Protein AF-K8EUL2-F1 (afdb_monomer_lite)

Radius of gyration: 63.53 Å; chains: 1; bounding box: 135×44×195 Å

InterPro domains:
  IPR019133 MICOS complex subunit MIC60 [PF09731] (12-286)
  IPR019133 MICOS complex subunit MIC60 [PTHR15415] (11-286)

pLDDT: mean 83.13, std 14.64, range [34.12, 96.62]

Organism: NCBI:txid41875

Sequence (292 aa):
MDPADASSSSQKQEQLENNVEASKLDRALDELALKQANVQALETKMREMEKQHVEDLEKNEREHALKAEETVLAERAKRVKQLDEERVRFGALKTVLSSRRKALEEAKIAHEIVAGVSKLSEKIEKGESFAREMRVLKKVAENDDVLRALLSVTEKTLDRLASKDVPTVAQLRDALEKQVKRDARRVYLIPKEGGGMLAHAVASLASLIKVEEVVGKDNNTSLEAAISKVEMLLRDDRDSVGDAARILLKASEYSKAKDVVQSWATSAMEREEIDFILRSLIAHANAKSSGV

Secondary structure (DSSP, 8-state):
---STHHHHHHHHHHHHHHHHHHHHHHHHHHHHHHHHHHHHHHHHHHHHHHHHHHHHHHHHHHHHHHHHHHHHHHHHHHHHHHHHHHHHHHHHHHHHHHHHHHHHHHHHHHHHHHHHHHHHHHHHHT---HHHHHHHHHHGGG-HHHHHHHHHHHHHHHHHHTSPPPPHHHHHHHIIIIIHHHHHHHTTSBTT---HHHHHHHHHHHHS-----S-SS-TT-HHHHHHHHHHHHHTTSS-HHHHHHHHHHHHTTBTHHHHHHHHHHHHHHHHHHHHHHHHHHHHHHHHHHT-

Foldseek 3Di:
DDDDPPPVVVVVVVVVVVVVVVVVVVVVVVVVVVVVVVVVVVVVVVVVVVVVVVVVVVVVVVVVVVVVVVVVVVVVVVVVVVVVVVVVVVVVVVVVVVVVVVVVVLLVLLVQLLVLLVVQVVCLQVLHQQLVSLVSQCVSCVVPVVSVVLCVVCVVLCVVPNRDRQDHLVRLLVCLVPPLVLPLQQWQQAFPVGDPPVSSVVSNVVSVPPPPPPPDDDCLQALVNLSVVLNVVSVVVDLCLLVNLVSNCRSRVGIPSNVSSVVSNVSSVSSSSVVVSSVVSNVVSVVSNVVD

Structure (mmCIF, N/CA/C/O backbone):
data_AF-K8EUL2-F1
#
_entry.id   AF-K8EUL2-F1
#
loop_
_atom_site.group_PDB
_atom_site.id
_atom_site.type_symbol
_atom_site.label_atom_id
_atom_site.label_alt_id
_atom_site.label_comp_id
_atom_site.label_asym_id
_atom_site.label_entity_id
_atom_site.label_seq_id
_atom_site.pdbx_PDB_ins_code
_atom_site.Cartn_x
_atom_site.Cartn_y
_atom_site.Cartn_z
_atom_site.occupancy
_atom_site.B_iso_or_equiv
_atom_site.auth_seq_id
_atom_site.auth_comp_id
_atom_site.auth_asym_id
_atom_site.auth_atom_id
_atom_site.pdbx_PDB_model_num
ATOM 1 N N . MET A 1 1 ? -95.492 -20.750 144.103 1.00 38.28 1 MET A N 1
ATOM 2 C CA . MET A 1 1 ? -95.300 -21.997 143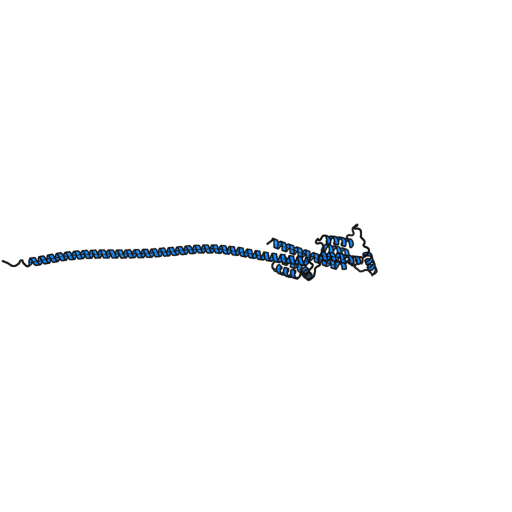.337 1.00 38.28 1 MET A CA 1
ATOM 3 C C . MET A 1 1 ? -95.814 -21.710 141.930 1.00 38.28 1 MET A C 1
ATOM 5 O O . MET A 1 1 ? -96.958 -21.288 141.848 1.00 38.28 1 MET A O 1
ATOM 9 N N . ASP A 1 2 ? -94.899 -21.787 140.950 1.00 44.91 2 ASP A N 1
ATOM 10 C CA . ASP A 1 2 ? -94.925 -21.714 139.457 1.00 44.91 2 ASP A CA 1
ATOM 11 C C . ASP A 1 2 ? -96.258 -21.774 138.669 1.00 44.91 2 ASP A C 1
ATOM 13 O O . ASP A 1 2 ? -97.229 -22.255 139.250 1.00 44.91 2 ASP A O 1
ATOM 17 N N . PRO A 1 3 ? -96.344 -21.410 137.347 1.00 45.94 3 PRO A N 1
ATOM 18 C CA . PRO A 1 3 ? -95.283 -21.357 136.300 1.00 45.94 3 PRO A CA 1
ATOM 19 C C . PRO A 1 3 ? -95.404 -20.215 135.235 1.00 45.94 3 PRO A C 1
ATOM 21 O O . PRO A 1 3 ? -96.422 -20.102 134.556 1.00 45.94 3 PRO A O 1
ATOM 24 N N . ALA A 1 4 ? -94.360 -19.413 134.975 1.00 41.44 4 ALA A N 1
ATOM 25 C CA . ALA A 1 4 ? -94.351 -18.502 133.801 1.00 41.44 4 ALA A CA 1
ATOM 26 C C . ALA A 1 4 ? -92.963 -18.168 133.205 1.00 41.44 4 ALA A C 1
ATOM 28 O O . ALA A 1 4 ? -92.890 -17.682 132.078 1.00 41.44 4 ALA A O 1
ATOM 29 N N . ASP A 1 5 ? -91.856 -18.468 133.893 1.00 44.28 5 ASP A N 1
ATOM 30 C CA . ASP A 1 5 ? -90.524 -17.957 133.511 1.00 44.28 5 ASP A CA 1
ATOM 31 C C . ASP A 1 5 ? -89.672 -18.883 132.617 1.00 44.28 5 ASP A C 1
ATOM 33 O O . ASP A 1 5 ? -88.592 -18.498 132.171 1.00 44.28 5 ASP A O 1
ATOM 37 N N . ALA A 1 6 ? -90.148 -20.083 132.266 1.00 44.84 6 ALA A N 1
ATOM 38 C CA . ALA A 1 6 ? -89.387 -21.022 131.427 1.00 44.84 6 ALA A CA 1
ATOM 39 C C . ALA A 1 6 ? -89.424 -20.705 129.913 1.00 44.84 6 ALA A C 1
ATOM 41 O O . ALA A 1 6 ? -88.629 -21.256 129.156 1.00 44.84 6 ALA A O 1
ATOM 42 N N . SER A 1 7 ? -90.307 -19.806 129.455 1.00 44.72 7 SER A N 1
ATOM 43 C CA . SER A 1 7 ? -90.479 -19.502 128.020 1.00 44.72 7 SER A CA 1
ATOM 44 C C . SER A 1 7 ? -89.644 -18.307 127.523 1.00 44.72 7 SER A C 1
ATOM 46 O O . SER A 1 7 ? -89.478 -18.138 126.318 1.00 44.72 7 SER A O 1
ATOM 48 N N . SER A 1 8 ? -89.087 -17.496 128.433 1.00 49.03 8 SER A N 1
ATOM 49 C CA . SER A 1 8 ? -88.329 -16.266 128.119 1.00 49.03 8 SER A CA 1
ATOM 50 C C . SER A 1 8 ? -86.830 -16.520 127.878 1.00 49.03 8 SER A C 1
ATOM 52 O O . SER A 1 8 ? -86.192 -15.844 127.069 1.00 49.03 8 SER A O 1
ATOM 54 N N . SER A 1 9 ? -86.261 -17.545 128.523 1.00 49.22 9 SER A N 1
ATOM 55 C CA . SER A 1 9 ? -84.835 -17.886 128.398 1.00 49.22 9 SER A CA 1
ATOM 56 C C . SER A 1 9 ? -84.501 -18.603 127.083 1.00 49.22 9 SER A C 1
ATOM 58 O O . SER A 1 9 ? -83.477 -18.294 126.479 1.00 49.22 9 SER A O 1
ATOM 60 N N . SER A 1 10 ? -85.387 -19.470 126.576 1.00 51.94 10 SER A N 1
ATOM 61 C CA . SER A 1 10 ? -85.191 -20.144 125.279 1.00 51.94 10 SER A CA 1
ATOM 62 C C . SER A 1 10 ? -85.301 -19.179 124.091 1.00 51.94 10 SER A C 1
ATOM 64 O O . SER A 1 10 ? -84.499 -19.263 123.167 1.00 51.94 10 SER A O 1
ATOM 66 N N . GLN A 1 11 ? -86.201 -18.186 124.148 1.00 54.91 11 GLN A N 1
ATOM 67 C CA . GLN A 1 11 ? -86.303 -17.154 123.102 1.00 54.91 11 GLN A CA 1
ATOM 68 C C . GLN A 1 11 ? -85.108 -16.186 123.093 1.00 54.91 11 GLN A C 1
ATOM 70 O O . GLN A 1 11 ? -84.706 -15.718 122.029 1.00 54.91 11 GLN A O 1
ATOM 75 N N . LYS A 1 12 ? -84.504 -15.891 124.253 1.00 55.78 12 LYS A N 1
ATOM 76 C CA . LYS A 1 12 ? -83.293 -15.052 124.327 1.00 55.78 12 LYS A CA 1
ATOM 77 C C . LYS A 1 12 ? -82.045 -15.758 123.802 1.00 55.78 12 LYS A C 1
ATOM 79 O O . LYS A 1 12 ? -81.189 -15.100 123.217 1.00 55.78 12 LYS A O 1
ATOM 84 N N . GLN A 1 13 ? -81.939 -17.069 124.000 1.00 55.47 13 GLN A N 1
ATOM 85 C CA . GLN A 1 13 ? -80.798 -17.855 123.533 1.00 55.47 13 GLN A CA 1
ATOM 86 C C . GLN A 1 13 ? -80.834 -18.041 122.007 1.00 55.47 13 GLN A C 1
ATOM 88 O O . GLN A 1 13 ? -79.830 -17.810 121.341 1.00 55.47 13 GLN A O 1
ATOM 93 N N . GLU A 1 14 ? -82.020 -18.273 121.441 1.00 59.00 14 GLU A N 1
ATOM 94 C CA . GLU A 1 14 ? -82.249 -18.349 119.992 1.00 59.00 14 GLU A CA 1
ATOM 95 C C . GLU A 1 14 ? -82.081 -16.980 119.290 1.00 59.00 14 GLU A C 1
ATOM 97 O O . GLU A 1 14 ? -81.593 -16.903 118.164 1.00 59.00 14 GLU A O 1
ATOM 102 N N . GLN A 1 15 ? -82.403 -15.862 119.957 1.00 60.53 15 GLN A N 1
ATOM 103 C CA . GLN A 1 15 ? -82.129 -14.509 119.438 1.00 60.53 15 GLN A CA 1
ATOM 104 C C . GLN A 1 15 ? -80.644 -14.118 119.480 1.00 60.53 15 GLN A C 1
ATOM 106 O O . GLN A 1 15 ? -80.193 -13.352 118.626 1.00 60.53 15 GLN A O 1
ATOM 111 N N . LEU A 1 16 ? -79.881 -14.610 120.460 1.00 60.97 16 LEU A N 1
ATOM 112 C CA . LEU A 1 16 ? -78.435 -14.386 120.553 1.00 60.97 16 LEU A CA 1
ATOM 113 C C . LEU A 1 16 ? -77.672 -15.228 119.527 1.00 60.97 16 LEU A C 1
ATOM 115 O O . LEU A 1 16 ? -76.758 -14.712 118.888 1.00 60.97 16 LEU A O 1
ATOM 119 N N . GLU A 1 17 ? -78.075 -16.480 119.313 1.00 62.44 17 GLU A N 1
ATOM 120 C CA . GLU A 1 17 ? -77.504 -17.346 118.276 1.00 62.44 17 GLU A CA 1
ATOM 121 C C . GLU A 1 17 ? -77.805 -16.811 116.871 1.00 62.44 17 GLU A C 1
ATOM 123 O O . GLU A 1 17 ? -76.873 -16.654 116.083 1.00 62.44 17 GLU A O 1
ATOM 128 N N . ASN A 1 18 ? -79.040 -16.369 116.603 1.00 64.75 18 ASN A N 1
ATOM 129 C CA . ASN A 1 18 ? -79.390 -15.714 115.337 1.00 64.75 18 ASN A CA 1
ATOM 130 C C . ASN A 1 18 ? -78.636 -14.390 115.111 1.00 64.75 18 ASN A C 1
ATOM 132 O O . ASN A 1 18 ? -78.256 -14.097 113.983 1.00 64.75 18 ASN A O 1
ATOM 136 N N . ASN A 1 19 ? -78.369 -13.588 116.151 1.00 67.50 19 ASN A N 1
ATOM 137 C CA . ASN A 1 19 ? -77.565 -12.361 116.010 1.00 67.50 19 ASN A CA 1
ATOM 138 C C . ASN A 1 19 ? -76.077 -12.651 115.767 1.00 67.50 19 ASN A C 1
ATOM 140 O O . ASN A 1 19 ? -75.409 -11.934 115.021 1.00 67.50 19 ASN A O 1
ATOM 144 N N . VAL A 1 20 ? -75.537 -13.698 116.396 1.00 71.44 20 VAL A N 1
ATOM 145 C CA . VAL A 1 20 ? -74.147 -14.126 116.193 1.00 71.44 20 VAL A CA 1
ATOM 146 C C . VAL A 1 20 ? -73.973 -14.756 114.811 1.00 71.44 20 VAL A C 1
ATOM 148 O O . VAL A 1 20 ? -72.967 -14.490 114.155 1.00 71.44 20 VAL A O 1
ATOM 151 N N . GLU A 1 21 ? -74.937 -15.546 114.338 1.00 70.62 21 GLU A N 1
ATOM 152 C CA . GLU A 1 21 ? -74.958 -16.059 112.966 1.00 70.62 21 GLU A CA 1
ATOM 153 C C . GLU A 1 21 ? -75.164 -14.944 111.944 1.00 70.62 21 GLU A C 1
ATOM 155 O O . GLU A 1 21 ? -74.415 -14.899 110.973 1.00 70.62 21 GLU A O 1
ATOM 160 N N . ALA A 1 22 ? -76.060 -13.985 112.194 1.00 71.50 22 ALA A N 1
ATOM 161 C CA . ALA A 1 22 ? -76.230 -12.812 111.340 1.00 71.50 22 ALA A CA 1
ATOM 162 C C . ALA A 1 22 ? -74.943 -11.979 111.256 1.00 71.50 22 ALA A C 1
ATOM 164 O O . ALA A 1 22 ? -74.527 -11.626 110.163 1.00 71.50 22 ALA A O 1
ATOM 165 N N . SER A 1 23 ? -74.239 -11.739 112.370 1.00 71.94 23 SER A N 1
ATOM 166 C CA . SER A 1 23 ? -72.956 -11.014 112.370 1.00 71.94 23 SER A CA 1
ATOM 167 C C . SER A 1 23 ? -71.819 -11.784 111.682 1.00 71.94 23 SER A C 1
ATOM 169 O O . SER A 1 23 ? -70.937 -11.175 111.071 1.00 71.94 23 SER A O 1
ATOM 171 N N . LYS A 1 24 ? -71.808 -13.120 111.774 1.00 75.31 24 LYS A N 1
ATOM 172 C CA . LYS A 1 24 ? -70.865 -13.969 111.026 1.00 75.31 24 LYS A CA 1
ATOM 173 C C . LYS A 1 24 ? -71.184 -13.970 109.532 1.00 75.31 24 LYS A C 1
ATOM 175 O O . LYS A 1 24 ? -70.254 -13.939 108.734 1.00 75.31 24 LYS A O 1
ATOM 180 N N . LEU A 1 25 ? -72.467 -13.980 109.172 1.00 77.69 25 LEU A N 1
ATOM 181 C CA . LEU A 1 25 ? -72.941 -13.889 107.796 1.00 77.69 25 LEU A CA 1
ATOM 182 C C . LEU A 1 25 ? -72.597 -12.523 107.189 1.00 77.69 25 LEU A C 1
ATOM 184 O O . LEU A 1 25 ? -72.087 -12.484 106.079 1.00 77.69 25 LEU A O 1
ATOM 188 N N . ASP A 1 26 ? -72.783 -11.433 107.934 1.00 77.31 26 ASP A N 1
ATOM 189 C CA . ASP A 1 26 ? -72.455 -10.066 107.506 1.00 77.31 26 ASP A CA 1
ATOM 190 C C . ASP A 1 26 ? -70.942 -9.898 107.298 1.00 77.31 26 ASP A C 1
ATOM 192 O O . ASP A 1 26 ? -70.497 -9.444 106.249 1.00 77.31 26 ASP A O 1
ATOM 196 N N . ARG A 1 27 ? -70.118 -10.407 108.230 1.00 76.69 27 ARG A N 1
ATOM 197 C CA . ARG A 1 27 ? -68.657 -10.466 108.040 1.00 76.69 27 ARG A CA 1
ATOM 198 C C . ARG A 1 27 ? -68.253 -11.317 106.841 1.00 76.69 27 ARG A C 1
ATOM 200 O O . ARG A 1 27 ? -67.325 -10.945 106.133 1.00 76.69 27 ARG A O 1
ATOM 207 N N . ALA A 1 28 ? -68.908 -12.456 106.626 1.00 77.69 28 ALA A N 1
ATOM 208 C CA . ALA A 1 28 ? -68.628 -13.315 105.482 1.00 77.69 28 ALA A CA 1
ATOM 209 C C . ALA A 1 28 ? -69.045 -12.648 104.161 1.00 77.69 28 ALA A C 1
ATOM 211 O O . ALA A 1 28 ? -68.333 -12.792 103.171 1.00 77.69 28 ALA A O 1
ATOM 212 N N . LEU A 1 29 ? -70.149 -11.895 104.147 1.00 78.81 29 LEU A N 1
ATOM 213 C CA . LEU A 1 29 ? -70.605 -11.103 103.004 1.00 78.81 29 LEU A CA 1
ATOM 214 C C . LEU A 1 29 ? -69.647 -9.947 102.703 1.00 78.81 29 LEU A C 1
ATOM 216 O O . LEU A 1 29 ? -69.280 -9.774 101.543 1.00 78.81 29 LEU A O 1
ATOM 220 N N . ASP A 1 30 ? -69.170 -9.230 103.720 1.00 81.00 30 ASP A N 1
ATOM 221 C CA . ASP A 1 30 ? -68.154 -8.183 103.571 1.00 81.00 30 ASP A CA 1
ATOM 222 C C . ASP A 1 30 ? -66.824 -8.751 103.064 1.00 81.00 30 ASP A C 1
ATOM 224 O O . ASP A 1 30 ? -66.207 -8.205 102.149 1.00 81.00 30 ASP A O 1
ATOM 228 N N . GLU A 1 31 ? -66.378 -9.883 103.611 1.00 81.75 31 GLU A N 1
ATOM 229 C CA . GLU A 1 31 ? -65.138 -10.536 103.188 1.00 81.75 31 GLU A CA 1
ATOM 230 C C . GLU A 1 31 ? -65.243 -11.074 101.750 1.00 81.75 31 GLU A C 1
ATOM 232 O O . GLU A 1 31 ? -64.270 -11.040 100.990 1.00 81.75 31 GLU A O 1
ATOM 237 N N . LEU A 1 32 ? -66.429 -11.538 101.349 1.00 80.44 32 LEU A N 1
ATOM 238 C CA . LEU A 1 32 ? -66.720 -11.997 99.993 1.00 80.44 32 LEU A CA 1
ATOM 239 C C . LEU A 1 32 ? -66.823 -10.818 99.018 1.00 80.44 32 LEU A C 1
ATOM 241 O O . LEU A 1 32 ? -66.233 -10.887 97.941 1.00 80.44 32 LEU A O 1
ATOM 245 N N . ALA A 1 33 ? -67.446 -9.705 99.416 1.00 81.44 33 ALA A N 1
ATOM 246 C CA . ALA A 1 33 ? -67.470 -8.458 98.652 1.00 81.44 33 ALA A CA 1
ATOM 247 C C . ALA A 1 33 ? -66.056 -7.889 98.448 1.00 81.44 33 ALA A C 1
ATOM 249 O O . ALA A 1 33 ? -65.710 -7.455 97.349 1.00 81.44 33 ALA A O 1
ATOM 250 N N . LEU A 1 34 ? -65.200 -7.961 99.471 1.00 84.62 34 LEU A N 1
ATOM 251 C CA . LEU A 1 34 ? -63.817 -7.487 99.412 1.00 84.62 34 LEU A CA 1
ATOM 252 C C . LEU A 1 34 ? -62.939 -8.391 98.533 1.00 84.62 34 LEU A C 1
ATOM 254 O O . LEU A 1 34 ? -62.141 -7.896 97.737 1.00 84.62 34 LEU A O 1
ATOM 258 N N . LYS A 1 35 ? -63.131 -9.717 98.596 1.00 83.25 35 LYS A N 1
ATOM 259 C CA . LYS A 1 35 ? -62.504 -10.674 97.665 1.00 83.25 35 LYS A CA 1
ATOM 260 C C . LYS A 1 35 ? -62.974 -10.448 96.231 1.00 83.25 35 LYS A C 1
ATOM 262 O O . LYS A 1 35 ? -62.148 -10.448 95.325 1.00 83.25 35 LYS A O 1
ATOM 267 N N . GLN A 1 36 ? -64.263 -10.199 96.020 1.00 86.56 36 GLN A N 1
ATOM 268 C CA . GLN A 1 36 ? -64.835 -9.946 94.700 1.00 86.56 36 GLN A CA 1
ATOM 269 C C . GLN A 1 36 ? -64.343 -8.616 94.109 1.00 86.56 36 GLN A C 1
ATOM 271 O O . GLN A 1 36 ? -63.986 -8.571 92.933 1.00 86.56 36 GLN A O 1
ATOM 276 N N . ALA A 1 37 ? -64.207 -7.571 94.930 1.00 85.56 37 ALA A N 1
ATOM 277 C CA . ALA A 1 37 ? -63.576 -6.312 94.539 1.00 85.56 37 ALA A CA 1
ATOM 278 C C . ALA A 1 37 ? -62.088 -6.494 94.188 1.00 85.56 37 ALA A C 1
ATOM 280 O O . ALA A 1 37 ? -61.623 -5.954 93.186 1.00 85.56 37 ALA A O 1
ATOM 281 N N . ASN A 1 38 ? -61.344 -7.302 94.953 1.00 85.19 38 ASN A N 1
ATOM 282 C CA . ASN A 1 38 ? -59.947 -7.626 94.642 1.00 85.19 38 ASN A CA 1
ATOM 283 C C . ASN A 1 38 ? -59.805 -8.429 93.342 1.00 85.19 38 ASN A C 1
ATOM 285 O O . ASN A 1 38 ? -58.899 -8.158 92.558 1.00 85.19 38 ASN A O 1
ATOM 289 N N . VAL A 1 39 ? -60.700 -9.390 93.093 1.00 86.75 39 VAL A N 1
ATOM 290 C CA . VAL A 1 39 ? -60.738 -10.157 91.840 1.00 86.75 39 VAL A CA 1
ATOM 291 C C . VAL A 1 39 ? -61.029 -9.230 90.660 1.00 86.75 39 VAL A C 1
ATOM 293 O O . VAL A 1 39 ? -60.292 -9.258 89.681 1.00 86.75 39 VAL A O 1
ATOM 296 N N . GLN A 1 40 ? -62.008 -8.330 90.768 1.00 86.31 40 GLN A N 1
ATOM 297 C CA . GLN A 1 40 ? -62.297 -7.343 89.719 1.00 86.31 40 GLN A CA 1
ATOM 298 C C . GLN A 1 40 ? -61.137 -6.357 89.495 1.00 86.31 40 GLN A C 1
ATOM 300 O O . GLN A 1 40 ? -60.823 -6.010 88.354 1.00 86.31 40 GLN A O 1
ATOM 305 N N . ALA A 1 41 ? -60.453 -5.929 90.559 1.00 86.88 41 ALA A N 1
ATOM 306 C CA . ALA A 1 41 ? -59.269 -5.075 90.461 1.00 86.88 41 ALA A CA 1
ATOM 307 C C . ALA A 1 41 ? -58.076 -5.803 89.808 1.00 86.88 41 ALA A C 1
ATOM 309 O O . ALA A 1 41 ? -57.314 -5.201 89.053 1.00 86.88 41 ALA A O 1
ATOM 310 N N . LEU A 1 42 ? -57.917 -7.105 90.062 1.00 88.69 42 LEU A N 1
ATOM 311 C CA . LEU A 1 42 ? -56.921 -7.948 89.398 1.00 88.69 42 LEU A CA 1
ATOM 312 C C . LEU A 1 42 ? -57.269 -8.191 87.928 1.00 88.69 42 LEU A C 1
ATOM 314 O O . LEU A 1 42 ? -56.397 -8.061 87.077 1.00 88.69 42 LEU A O 1
ATOM 318 N N . GLU A 1 43 ? -58.530 -8.477 87.610 1.00 87.06 43 GLU A N 1
ATOM 319 C CA . GLU A 1 43 ? -58.991 -8.661 86.230 1.00 87.06 43 GLU A CA 1
ATOM 320 C C . GLU A 1 43 ? -58.828 -7.395 85.389 1.00 87.06 43 GLU A C 1
ATOM 322 O O . GLU A 1 43 ? -58.388 -7.462 84.246 1.00 87.06 43 GLU A O 1
ATOM 327 N N . THR A 1 44 ? -59.165 -6.231 85.943 1.00 87.88 44 THR A N 1
ATOM 328 C CA . THR A 1 44 ? -58.976 -4.947 85.251 1.00 87.88 44 THR A CA 1
ATOM 329 C C . THR A 1 44 ? -57.498 -4.646 85.033 1.00 87.88 44 THR A C 1
ATOM 331 O O . THR A 1 44 ? -57.126 -4.271 83.925 1.00 87.88 44 THR A O 1
ATOM 334 N N . LYS A 1 45 ? -56.634 -4.905 86.024 1.00 88.25 45 LYS A N 1
ATOM 335 C CA . LYS A 1 45 ? -55.176 -4.811 85.852 1.00 88.25 45 LYS A CA 1
ATOM 336 C C . LYS A 1 45 ? -54.630 -5.790 84.816 1.00 88.25 45 LYS A C 1
ATOM 338 O O . LYS A 1 45 ? -53.764 -5.395 84.044 1.00 88.25 45 LYS A O 1
ATOM 343 N N . MET A 1 46 ? -55.115 -7.033 84.775 1.00 85.81 46 MET A N 1
ATOM 344 C CA . MET A 1 46 ? -54.696 -7.994 83.749 1.00 85.81 46 MET A CA 1
ATOM 345 C C . MET A 1 46 ? -55.126 -7.541 82.356 1.00 85.81 46 MET A C 1
ATOM 347 O O . MET A 1 46 ? -54.299 -7.544 81.456 1.00 85.81 46 MET A O 1
ATOM 351 N N . ARG A 1 47 ? -56.365 -7.062 82.185 1.00 88.81 47 ARG A N 1
ATOM 352 C CA . ARG A 1 47 ? -56.832 -6.530 80.894 1.00 88.81 47 ARG A CA 1
ATOM 353 C C . ARG A 1 47 ? -56.036 -5.302 80.447 1.00 88.81 47 ARG A C 1
ATOM 355 O O . ARG A 1 47 ? -55.772 -5.155 79.259 1.00 88.81 47 ARG A O 1
ATOM 362 N N . GLU A 1 48 ? -55.664 -4.422 81.373 1.00 88.81 48 GLU A N 1
ATOM 363 C CA . GLU A 1 48 ? -54.838 -3.246 81.072 1.00 88.81 48 GLU A CA 1
ATOM 364 C C . GLU A 1 48 ? -53.416 -3.657 80.660 1.00 88.81 48 GLU A C 1
ATOM 366 O O . GLU A 1 48 ? -52.901 -3.179 79.654 1.00 88.81 48 GLU A O 1
ATOM 371 N N . MET A 1 49 ? -52.811 -4.602 81.388 1.00 87.12 49 MET A N 1
ATOM 372 C CA . MET A 1 49 ? -51.500 -5.175 81.063 1.00 87.12 49 MET A CA 1
ATOM 373 C C . MET A 1 49 ? -51.506 -5.906 79.717 1.00 87.12 49 MET A C 1
ATOM 375 O O . MET A 1 49 ? -50.561 -5.771 78.949 1.00 87.12 49 MET A O 1
ATOM 379 N N . GLU A 1 50 ? -52.560 -6.663 79.408 1.00 87.00 50 GLU A N 1
ATOM 380 C CA . GLU A 1 50 ? -52.725 -7.340 78.118 1.00 87.00 50 GLU A CA 1
ATOM 381 C C . GLU A 1 50 ? -52.852 -6.333 76.974 1.00 87.00 50 GLU A C 1
ATOM 383 O O . GLU A 1 50 ? -52.197 -6.498 75.947 1.00 87.00 50 GLU A O 1
ATOM 388 N N . LYS A 1 51 ? -53.636 -5.262 77.156 1.00 89.94 51 LYS A N 1
ATOM 389 C CA . LYS A 1 51 ? -53.737 -4.177 76.168 1.00 89.94 51 LYS A CA 1
ATOM 390 C C . LYS A 1 51 ? -52.397 -3.494 75.933 1.00 89.94 51 LYS A C 1
ATOM 392 O O . LYS A 1 51 ? -51.996 -3.357 74.784 1.00 89.94 51 LYS A O 1
ATOM 397 N N . GLN A 1 52 ? -51.691 -3.129 77.001 1.00 88.19 52 GLN A N 1
ATOM 398 C CA . GLN A 1 52 ? -50.361 -2.524 76.903 1.00 88.19 52 GLN A CA 1
ATOM 399 C C . GLN A 1 52 ? -49.369 -3.466 76.219 1.00 88.19 52 GLN A C 1
ATOM 401 O O . GLN A 1 52 ? -48.611 -3.040 75.356 1.00 88.19 52 GLN A O 1
ATOM 406 N N . HIS A 1 53 ? -49.417 -4.761 76.533 1.00 87.44 53 HIS A N 1
ATOM 407 C CA . HIS A 1 53 ? -48.552 -5.748 75.900 1.00 87.44 53 HIS A CA 1
ATOM 408 C C . HIS A 1 53 ? -48.837 -5.901 74.401 1.00 87.44 53 HIS A C 1
ATOM 410 O O . HIS A 1 53 ? -47.900 -5.990 73.612 1.00 87.44 53 HIS A O 1
ATOM 416 N N . VAL A 1 54 ? -50.111 -5.899 73.996 1.00 90.75 54 VAL A N 1
ATOM 417 C CA . VAL A 1 54 ? -50.500 -5.935 72.577 1.00 90.75 54 VAL A CA 1
ATOM 418 C C . VAL A 1 54 ? -50.060 -4.657 71.859 1.00 90.75 54 VAL A C 1
ATOM 420 O O . VAL A 1 54 ? -49.483 -4.743 70.780 1.00 90.75 54 VAL A O 1
ATOM 423 N N . GLU A 1 55 ? -50.263 -3.483 72.459 1.00 91.62 55 GLU A N 1
ATOM 424 C CA . GLU A 1 55 ? -49.824 -2.202 71.888 1.00 91.62 55 GLU A CA 1
ATOM 425 C C . GLU A 1 55 ? -48.297 -2.127 71.735 1.00 91.62 55 GLU A C 1
ATOM 427 O O . GLU A 1 55 ? -47.799 -1.689 70.694 1.00 91.62 55 GLU A O 1
ATOM 432 N N . ASP A 1 56 ? -47.547 -2.603 72.730 1.00 89.00 56 ASP A N 1
ATOM 433 C CA . ASP A 1 56 ? -46.086 -2.674 72.687 1.00 89.00 56 ASP A CA 1
ATOM 434 C C . ASP A 1 56 ? -45.593 -3.675 71.636 1.00 89.00 56 ASP A C 1
ATOM 436 O O . ASP A 1 56 ? -44.633 -3.383 70.918 1.00 89.00 56 ASP A O 1
ATOM 440 N N . LEU A 1 57 ? -46.254 -4.831 71.500 1.00 90.44 57 LEU A N 1
ATOM 441 C CA . LEU A 1 57 ? -45.955 -5.806 70.450 1.00 90.44 57 LEU A CA 1
ATOM 442 C C . LEU A 1 57 ? -46.203 -5.214 69.062 1.00 90.44 57 LEU A C 1
ATOM 444 O O . LEU A 1 57 ? -45.305 -5.258 68.226 1.00 90.44 57 LEU A O 1
ATOM 448 N N . GLU A 1 58 ? -47.360 -4.591 68.827 1.00 91.31 58 GLU A N 1
ATOM 449 C CA . GLU A 1 58 ? -47.663 -3.945 67.546 1.00 91.31 58 GLU A CA 1
ATOM 450 C C . GLU A 1 58 ? -46.682 -2.811 67.227 1.00 91.31 58 GLU A C 1
ATOM 452 O O . GLU A 1 58 ? -46.264 -2.633 66.080 1.00 91.31 58 GLU A O 1
ATOM 457 N N . LYS A 1 59 ? -46.312 -2.009 68.230 1.00 91.69 59 LYS A N 1
ATOM 458 C CA . LYS A 1 59 ? -45.323 -0.944 68.065 1.00 91.69 59 LYS A CA 1
ATOM 459 C C . LYS A 1 59 ? -43.957 -1.524 67.712 1.00 91.69 59 LYS A C 1
ATOM 461 O O . LYS A 1 59 ? -43.322 -1.039 66.777 1.00 91.69 59 LYS A O 1
ATOM 466 N N . ASN A 1 60 ? -43.530 -2.574 68.404 1.00 89.81 60 ASN A N 1
ATOM 467 C CA . ASN A 1 60 ? -42.259 -3.232 68.142 1.00 89.81 60 ASN A CA 1
ATOM 468 C C . ASN A 1 60 ? -42.239 -3.904 66.756 1.00 89.81 60 ASN A C 1
ATOM 470 O O . ASN A 1 60 ? -41.264 -3.776 66.020 1.00 89.81 60 ASN A O 1
ATOM 474 N N . GLU A 1 61 ? -43.333 -4.548 66.344 1.00 90.06 61 GLU A N 1
ATOM 475 C CA . GLU A 1 61 ? -43.491 -5.103 64.995 1.00 90.06 61 GLU A CA 1
ATOM 476 C C . GLU A 1 61 ? -43.396 -4.019 63.917 1.00 90.06 61 GLU A C 1
ATOM 478 O O . GLU A 1 61 ? -42.660 -4.187 62.941 1.00 90.06 61 GLU A O 1
ATOM 483 N N . ARG A 1 62 ? -44.070 -2.875 64.108 1.00 88.62 62 ARG A N 1
ATOM 484 C CA . ARG A 1 62 ? -43.972 -1.721 63.196 1.00 88.62 62 ARG A CA 1
ATOM 485 C C . ARG A 1 62 ? -42.548 -1.169 63.135 1.00 88.62 62 ARG A C 1
ATOM 487 O O . ARG A 1 62 ? -42.049 -0.895 62.045 1.00 88.62 62 ARG A O 1
ATOM 494 N N . GLU A 1 63 ? -41.873 -1.034 64.274 1.00 90.56 63 GLU A N 1
ATOM 495 C CA . GLU A 1 63 ? -40.482 -0.573 64.335 1.00 90.56 63 GLU A CA 1
ATOM 496 C C . GLU A 1 63 ? -39.512 -1.548 63.652 1.00 90.56 63 GLU A C 1
ATOM 498 O O . GLU A 1 63 ? -38.596 -1.120 62.947 1.00 90.56 63 GLU A O 1
ATOM 503 N N . HIS A 1 64 ? -39.702 -2.857 63.826 1.00 89.56 64 HIS A N 1
ATOM 504 C CA . HIS A 1 64 ? -38.903 -3.874 63.147 1.00 89.56 64 HIS A CA 1
ATOM 505 C C . HIS A 1 64 ? -39.165 -3.903 61.638 1.00 89.56 64 HIS A C 1
ATOM 507 O O . HIS A 1 64 ? -38.208 -4.012 60.869 1.00 89.56 64 HIS A O 1
ATOM 513 N N . ALA A 1 65 ? -40.421 -3.753 61.209 1.00 90.38 65 ALA A N 1
ATOM 514 C CA . ALA A 1 65 ? -40.785 -3.663 59.798 1.00 90.38 65 ALA A CA 1
ATOM 515 C C . ALA A 1 65 ? -40.145 -2.436 59.127 1.00 90.38 65 ALA A C 1
ATOM 517 O O . ALA A 1 65 ? -39.541 -2.568 58.063 1.00 90.38 65 ALA A O 1
ATOM 518 N N . LEU A 1 66 ? -40.183 -1.274 59.789 1.00 92.75 66 LEU A N 1
ATOM 519 C CA . LEU A 1 66 ? -39.522 -0.050 59.324 1.00 92.75 66 LEU A CA 1
ATOM 520 C C . LEU A 1 66 ? -38.002 -0.228 59.209 1.00 92.75 66 LEU A C 1
ATOM 522 O O . LEU A 1 66 ? -37.430 0.054 58.160 1.00 92.75 66 LEU A O 1
ATOM 526 N N . LYS A 1 67 ? -37.339 -0.770 60.239 1.00 91.44 67 LYS A N 1
ATOM 527 C CA . LYS A 1 67 ? -35.885 -1.036 60.203 1.00 91.44 67 LYS A CA 1
ATOM 528 C C . LYS A 1 67 ? -35.509 -2.034 59.099 1.00 91.44 67 LYS A C 1
ATOM 530 O O . LYS A 1 67 ? -34.473 -1.888 58.445 1.00 91.44 67 LYS A O 1
ATOM 535 N N . ALA A 1 68 ? -36.335 -3.054 58.869 1.00 91.75 68 ALA A N 1
ATOM 536 C CA . ALA A 1 68 ? -36.135 -4.000 57.774 1.00 91.75 68 ALA A CA 1
ATOM 537 C C . ALA A 1 68 ? -36.255 -3.306 56.407 1.00 91.75 68 ALA A C 1
ATOM 539 O O . ALA A 1 68 ? -35.417 -3.520 55.533 1.00 91.75 68 ALA A O 1
ATOM 540 N N . GLU A 1 69 ? -37.239 -2.426 56.225 1.00 90.38 69 GLU A N 1
ATOM 541 C CA . GLU A 1 69 ? -37.380 -1.648 54.993 1.00 90.38 69 GLU A CA 1
ATOM 542 C C . GLU A 1 69 ? -36.198 -0.690 54.779 1.00 90.38 69 GLU A C 1
ATOM 544 O O . GLU A 1 69 ? -35.613 -0.664 53.694 1.00 90.38 69 GLU A O 1
ATOM 549 N N . GLU A 1 70 ? -35.772 0.028 55.820 1.00 91.50 70 GLU A N 1
ATOM 550 C CA . GLU A 1 70 ? -34.618 0.932 55.772 1.00 91.50 70 GLU A CA 1
ATOM 551 C C . GLU A 1 70 ? -33.329 0.204 55.372 1.00 91.50 70 GLU A C 1
ATOM 553 O O . GLU A 1 70 ? -32.591 0.671 54.501 1.00 91.50 70 GLU A O 1
ATOM 558 N N . THR A 1 71 ? -33.066 -0.969 55.955 1.00 92.75 71 THR A N 1
ATOM 559 C CA . THR A 1 71 ? -31.885 -1.777 55.602 1.00 92.75 71 THR A CA 1
ATOM 560 C C . THR A 1 71 ? -31.945 -2.286 54.161 1.00 92.75 71 THR A C 1
ATOM 562 O O . THR A 1 71 ? -30.937 -2.235 53.450 1.00 92.75 71 THR A O 1
ATOM 565 N N . VAL A 1 72 ? -33.123 -2.697 53.679 1.00 92.88 72 VAL A N 1
ATOM 566 C CA . VAL A 1 72 ? -33.330 -3.092 52.276 1.00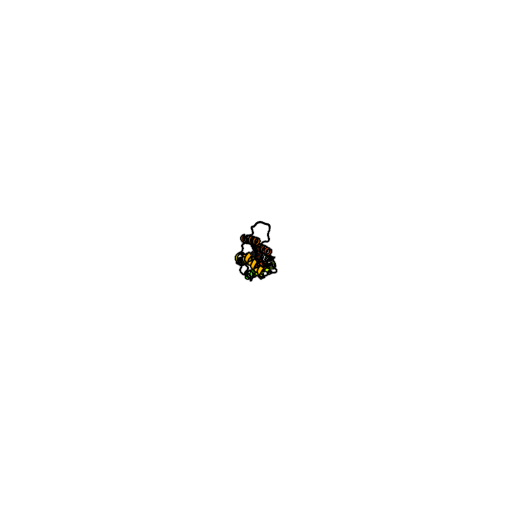 92.88 72 VAL A CA 1
ATOM 567 C C . VAL A 1 72 ? -33.109 -1.912 51.327 1.00 92.88 72 VAL A C 1
ATOM 569 O O . VAL A 1 72 ? -32.469 -2.078 50.285 1.00 92.88 72 VAL A O 1
ATOM 572 N N . LEU A 1 73 ? -33.602 -0.719 51.664 1.00 93.12 73 LEU A N 1
ATOM 573 C CA . LEU A 1 73 ? -33.400 0.492 50.865 1.00 93.12 73 LEU A CA 1
ATOM 574 C C . LEU A 1 73 ? -31.927 0.914 50.836 1.00 93.12 73 LEU A C 1
ATOM 576 O O . LEU A 1 73 ? -31.411 1.235 49.763 1.00 93.12 73 LEU A O 1
ATOM 580 N N . ALA A 1 74 ? -31.230 0.849 51.972 1.00 91.75 74 ALA A N 1
ATOM 581 C CA . ALA A 1 74 ? -29.802 1.142 52.057 1.00 91.75 74 ALA A CA 1
ATOM 582 C C . ALA A 1 74 ? -28.964 0.175 51.197 1.00 91.75 74 ALA A C 1
ATOM 584 O O . ALA A 1 74 ? -28.099 0.613 50.432 1.00 91.75 74 ALA A O 1
ATOM 585 N N . GLU A 1 75 ? -29.260 -1.128 51.248 1.00 93.50 75 GLU A N 1
ATOM 586 C CA . GLU A 1 75 ? -28.617 -2.139 50.399 1.00 93.50 75 GLU A CA 1
ATOM 587 C C . GLU A 1 75 ? -28.902 -1.907 48.908 1.00 93.50 75 GLU A C 1
ATOM 589 O O . GLU A 1 75 ? -27.986 -1.953 48.082 1.00 93.50 75 GLU A O 1
ATOM 594 N N . ARG A 1 76 ? -30.150 -1.590 48.536 1.00 93.50 76 ARG A N 1
ATOM 595 C CA . ARG A 1 76 ? -30.506 -1.253 47.145 1.00 93.50 76 ARG A CA 1
ATOM 596 C C . ARG A 1 76 ? -29.752 -0.021 46.653 1.00 93.50 76 ARG A C 1
ATOM 598 O O . ARG A 1 76 ? -29.185 -0.060 45.564 1.00 93.50 76 ARG A O 1
ATOM 605 N N . ALA A 1 77 ? -29.691 1.040 47.457 1.00 92.56 77 ALA A N 1
ATOM 606 C CA . ALA A 1 77 ? -28.954 2.253 47.117 1.00 92.56 77 ALA A CA 1
ATOM 607 C C . ALA A 1 77 ? -27.454 1.973 46.920 1.00 92.56 77 ALA A C 1
ATOM 609 O O . ALA A 1 77 ? -26.842 2.490 45.985 1.00 92.56 77 ALA A O 1
ATOM 610 N N . LYS A 1 78 ? -26.862 1.110 47.756 1.00 94.81 78 LYS A N 1
ATOM 611 C CA . LYS A 1 78 ? -25.466 0.675 47.612 1.00 94.81 78 LYS A CA 1
ATOM 612 C C . LYS A 1 78 ? -25.238 -0.123 46.325 1.00 94.81 78 LYS A C 1
ATOM 614 O O . LYS A 1 78 ? -24.276 0.156 45.613 1.00 94.81 78 LYS A O 1
ATOM 619 N N . ARG A 1 79 ? -26.127 -1.065 45.991 1.00 94.69 79 ARG A N 1
ATOM 620 C CA . ARG A 1 79 ? -26.042 -1.849 44.744 1.00 94.69 79 ARG A CA 1
ATOM 621 C C . ARG A 1 79 ? -26.166 -0.978 43.498 1.00 94.69 79 ARG A C 1
ATOM 623 O O . ARG A 1 79 ? -25.424 -1.195 42.549 1.00 94.69 79 ARG A O 1
ATOM 630 N N . VAL A 1 80 ? -27.052 0.020 43.504 1.00 94.62 80 VAL A N 1
ATOM 631 C CA . VAL A 1 80 ? -27.175 0.973 42.386 1.00 94.62 80 VAL A CA 1
ATOM 632 C C . VAL A 1 80 ? -25.865 1.732 42.174 1.00 94.62 80 VAL A C 1
ATOM 634 O O . VAL A 1 80 ? -25.388 1.795 41.048 1.00 94.62 80 VAL A O 1
ATOM 637 N N . LYS A 1 81 ? -25.224 2.215 43.248 1.00 93.31 81 LYS A N 1
ATOM 638 C CA . LYS A 1 81 ? -23.910 2.876 43.146 1.00 93.31 81 LYS A CA 1
ATOM 639 C C . LYS A 1 81 ? -22.836 1.954 42.560 1.00 93.31 81 LYS A C 1
ATOM 641 O O . LYS A 1 81 ? -22.091 2.375 41.683 1.00 93.31 81 LYS A O 1
ATOM 646 N N . GLN A 1 82 ? -22.781 0.698 43.006 1.00 94.81 82 GLN A N 1
ATOM 647 C CA . GLN A 1 82 ? -21.840 -0.292 42.467 1.00 94.81 82 GLN A CA 1
ATOM 648 C C . GLN A 1 82 ? -22.089 -0.572 40.978 1.00 94.81 82 GLN A C 1
ATOM 650 O O . GLN A 1 82 ? -21.145 -0.585 40.193 1.00 94.81 82 GLN A O 1
ATOM 655 N N . LEU A 1 83 ? -23.353 -0.729 40.574 1.00 95.88 83 LEU A N 1
ATOM 656 C CA . LEU A 1 83 ? -23.724 -0.919 39.171 1.00 95.88 83 LEU A CA 1
ATOM 657 C C . LEU A 1 83 ? -23.377 0.300 38.308 1.00 95.88 83 LEU A C 1
ATOM 659 O O . LEU A 1 83 ? -22.925 0.132 37.176 1.00 95.88 83 LEU A O 1
ATOM 663 N N . ASP A 1 84 ? -23.548 1.517 38.824 1.00 95.56 84 ASP A N 1
ATOM 664 C CA . ASP A 1 84 ? -23.152 2.736 38.116 1.00 95.56 84 ASP A CA 1
ATOM 665 C C . ASP A 1 84 ? -21.628 2.818 37.940 1.00 95.56 84 ASP A C 1
ATOM 667 O O . ASP A 1 84 ? -21.150 3.126 36.844 1.00 95.56 84 ASP A O 1
ATOM 671 N N . GLU A 1 85 ? -20.848 2.469 38.967 1.00 95.38 85 GLU A N 1
ATOM 672 C CA . GLU A 1 85 ? -19.387 2.376 38.861 1.00 95.38 85 GLU A CA 1
ATOM 673 C C . GLU A 1 85 ? -18.952 1.335 37.819 1.00 95.38 85 GLU A C 1
ATOM 675 O O . GLU A 1 85 ? -18.083 1.605 36.983 1.00 95.38 85 GLU A O 1
ATOM 680 N N . GLU A 1 86 ? -19.566 0.151 37.826 1.00 95.56 86 GLU A N 1
ATOM 681 C CA . GLU A 1 86 ? -19.303 -0.898 36.839 1.00 95.56 86 GLU A CA 1
ATOM 682 C C . GLU A 1 86 ? -19.688 -0.462 35.423 1.00 95.56 86 GLU A C 1
ATOM 684 O O . GLU A 1 86 ? -18.928 -0.687 34.477 1.00 95.56 86 GLU A O 1
ATOM 689 N N . ARG A 1 87 ? -20.821 0.230 35.262 1.00 95.81 87 ARG A N 1
ATOM 690 C CA . ARG A 1 87 ? -21.263 0.782 33.977 1.00 95.81 87 ARG A CA 1
ATOM 691 C C . ARG A 1 87 ? -20.259 1.791 33.426 1.00 95.81 87 ARG A C 1
ATOM 693 O O . ARG A 1 87 ? -19.964 1.755 32.229 1.00 95.81 87 ARG A O 1
ATOM 700 N N . VAL A 1 88 ? -19.710 2.664 34.273 1.00 95.88 88 VAL A N 1
ATOM 701 C CA . VAL A 1 88 ? -18.655 3.613 33.879 1.00 95.88 88 VAL A CA 1
ATOM 702 C C . VAL A 1 88 ? -17.396 2.866 33.435 1.00 95.88 88 VAL A C 1
ATOM 704 O O . VAL A 1 88 ? -16.858 3.158 32.364 1.00 95.88 88 VAL A O 1
ATOM 707 N N . ARG A 1 89 ? -16.956 1.854 34.196 1.00 95.12 89 ARG A N 1
ATOM 708 C CA . ARG A 1 89 ? -15.791 1.022 33.837 1.00 95.12 89 ARG A CA 1
ATOM 709 C C . ARG A 1 89 ? -15.997 0.290 32.513 1.00 95.12 89 ARG A C 1
ATOM 711 O O . ARG A 1 89 ? -15.101 0.283 31.672 1.00 95.12 89 ARG A O 1
ATOM 718 N N . PHE A 1 90 ? -17.179 -0.279 32.293 1.00 96.31 90 PHE A N 1
ATOM 719 C CA . PHE A 1 90 ? -17.520 -0.944 31.038 1.00 96.31 90 PHE A CA 1
ATOM 720 C C . PHE A 1 90 ? -17.543 0.038 29.861 1.00 96.31 90 PHE A C 1
ATOM 722 O O . PHE A 1 90 ? -17.043 -0.273 28.778 1.00 96.31 90 PHE A O 1
ATOM 729 N N . GLY A 1 91 ? -18.064 1.250 30.076 1.00 95.44 91 GLY A N 1
ATOM 730 C CA . GLY A 1 91 ? -18.010 2.336 29.100 1.00 95.44 91 GLY A CA 1
ATOM 731 C C . GLY A 1 91 ? -16.575 2.679 28.691 1.00 95.44 91 GLY A C 1
ATOM 732 O O . GLY A 1 91 ? -16.274 2.710 27.497 1.00 95.44 91 GLY A O 1
ATOM 733 N N . ALA A 1 92 ? -15.679 2.851 29.665 1.00 95.81 92 ALA A N 1
ATOM 734 C CA . ALA A 1 92 ? -14.257 3.097 29.418 1.00 95.81 92 ALA A CA 1
ATOM 735 C C . ALA A 1 92 ? -13.571 1.917 28.706 1.00 95.81 92 ALA A C 1
ATOM 737 O O . ALA A 1 92 ? -12.778 2.108 27.786 1.00 95.81 92 ALA A O 1
ATOM 738 N N . LEU A 1 93 ? -13.907 0.677 29.065 1.00 96.50 93 LEU A N 1
ATOM 739 C CA . LEU A 1 93 ? -13.372 -0.499 28.381 1.00 96.50 93 LEU A CA 1
ATOM 740 C C . LEU A 1 93 ? -13.820 -0.542 26.913 1.00 96.50 93 LEU A C 1
ATOM 742 O O . LEU A 1 93 ? -13.014 -0.817 26.025 1.00 96.50 93 LEU A O 1
ATOM 746 N N . LYS A 1 94 ? -15.088 -0.220 26.636 1.00 96.25 94 LYS A N 1
ATOM 747 C CA . LYS A 1 94 ? -15.625 -0.162 25.271 1.00 96.25 94 LYS A CA 1
ATOM 748 C C . LYS A 1 94 ? -14.889 0.873 24.422 1.00 96.25 94 LYS A C 1
ATOM 750 O O . LYS A 1 94 ? -14.553 0.574 23.275 1.00 96.25 94 LYS A O 1
ATOM 755 N N . THR A 1 95 ? -14.615 2.063 24.959 1.00 96.12 95 THR A N 1
ATOM 756 C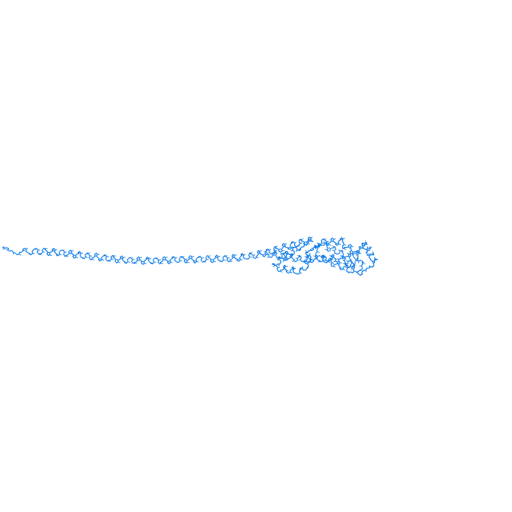 CA . THR A 1 95 ? -13.878 3.100 24.221 1.00 96.12 95 THR A CA 1
ATOM 757 C C . THR A 1 95 ? -12.444 2.656 23.939 1.00 96.12 95 THR A C 1
ATOM 759 O O . THR A 1 95 ? -12.026 2.695 22.781 1.00 96.12 95 THR A O 1
ATOM 762 N N . VAL A 1 96 ? -11.733 2.125 24.939 1.00 96.62 96 VAL A N 1
ATOM 763 C CA . VAL A 1 96 ? -10.357 1.620 24.787 1.00 96.62 96 VAL A CA 1
ATOM 764 C C . VAL A 1 96 ? -10.282 0.482 23.768 1.00 96.62 96 VAL A C 1
ATOM 766 O O . VAL A 1 96 ? -9.454 0.528 22.859 1.00 96.62 96 VAL A O 1
ATOM 769 N N . LEU A 1 97 ? -11.164 -0.517 23.858 1.00 95.44 97 LEU A N 1
ATOM 770 C CA . LEU A 1 97 ? -11.187 -1.636 22.912 1.00 95.44 97 LEU A CA 1
ATOM 771 C C . LEU A 1 97 ? -11.535 -1.177 21.494 1.00 95.44 97 LEU A C 1
ATOM 773 O O . LEU A 1 97 ? -10.935 -1.657 20.534 1.00 95.44 97 LEU A O 1
ATOM 777 N N . SER A 1 98 ? -12.469 -0.234 21.345 1.00 95.88 98 SER A N 1
ATOM 778 C CA . SER A 1 98 ? -12.816 0.314 20.030 1.00 95.88 98 SER A CA 1
ATOM 779 C C . SER A 1 98 ? -11.658 1.092 19.399 1.00 95.88 98 SER A C 1
ATOM 781 O O . SER A 1 98 ? -11.397 0.924 18.210 1.00 95.88 98 SER A O 1
ATOM 783 N N . SER A 1 99 ? -10.925 1.875 20.197 1.00 95.56 99 SER A N 1
ATOM 784 C CA . SER A 1 99 ? -9.719 2.588 19.767 1.00 95.56 99 SER A CA 1
ATOM 785 C C . SER A 1 99 ? -8.627 1.606 19.345 1.00 95.56 99 SER A C 1
ATOM 787 O O . SER A 1 99 ? -8.120 1.678 18.228 1.00 95.56 99 SER A O 1
ATOM 789 N N . ARG A 1 100 ? -8.351 0.596 20.178 1.00 94.19 100 ARG A N 1
ATOM 790 C CA . ARG A 1 100 ? -7.351 -0.433 19.878 1.00 94.19 100 ARG A CA 1
ATOM 791 C C . ARG A 1 100 ? -7.696 -1.238 18.628 1.00 94.19 100 ARG A C 1
ATOM 793 O O . ARG A 1 100 ? -6.803 -1.582 17.864 1.00 94.19 100 ARG A O 1
ATOM 800 N N . ARG A 1 101 ? -8.980 -1.529 18.402 1.00 94.75 101 ARG A N 1
ATOM 801 C CA . ARG A 1 101 ? -9.435 -2.204 17.182 1.00 94.75 101 ARG A CA 1
ATOM 802 C C . ARG A 1 101 ? -9.176 -1.354 15.938 1.00 94.75 101 ARG A C 1
ATOM 804 O O . ARG A 1 101 ? -8.727 -1.907 14.943 1.00 94.75 101 ARG A O 1
ATOM 811 N N . LYS A 1 102 ? -9.442 -0.044 15.992 1.00 92.75 102 LYS A N 1
ATOM 812 C CA . LYS A 1 102 ? -9.149 0.873 14.878 1.00 92.75 102 LYS A CA 1
ATOM 813 C C . LYS A 1 102 ? -7.651 0.933 14.586 1.00 92.75 102 LYS A C 1
ATOM 815 O O . LYS A 1 102 ? -7.264 0.688 13.452 1.00 92.75 102 LYS A O 1
ATOM 820 N N . ALA A 1 103 ? -6.830 1.131 15.617 1.00 90.62 103 ALA A N 1
ATOM 821 C CA . ALA A 1 103 ? -5.374 1.155 15.477 1.00 90.62 103 ALA A CA 1
ATOM 822 C C . ALA A 1 103 ? -4.822 -0.159 14.894 1.00 90.62 103 ALA A C 1
ATOM 824 O O . ALA A 1 103 ? -3.934 -0.144 14.050 1.00 90.62 103 ALA A O 1
ATOM 825 N N . LEU A 1 104 ? -5.372 -1.310 15.302 1.00 92.81 104 LEU A N 1
ATOM 826 C CA . LEU A 1 104 ? -4.970 -2.605 14.751 1.00 92.81 104 LEU A CA 1
ATOM 827 C C . LEU A 1 104 ? -5.343 -2.752 13.269 1.00 92.81 104 LEU A C 1
ATOM 829 O O . LEU A 1 104 ? -4.563 -3.315 12.504 1.00 92.81 104 LEU A O 1
ATOM 833 N N . GLU A 1 105 ? -6.517 -2.266 12.861 1.00 91.31 105 GLU A N 1
ATOM 834 C CA . GLU A 1 105 ? -6.924 -2.301 11.453 1.00 91.31 105 GLU A CA 1
ATOM 835 C C . GLU A 1 105 ? -6.036 -1.386 10.597 1.00 91.31 105 GLU A C 1
ATOM 837 O O . GLU A 1 105 ? -5.568 -1.801 9.540 1.00 91.31 105 GLU A O 1
ATOM 842 N N . GLU A 1 106 ? -5.721 -0.183 11.086 1.00 90.31 106 GLU A N 1
ATOM 843 C CA . GLU A 1 106 ? -4.791 0.747 10.430 1.00 90.31 106 GLU A CA 1
ATOM 844 C C . GLU A 1 106 ? -3.383 0.145 10.297 1.00 90.31 106 GLU A C 1
ATOM 846 O O . GLU A 1 106 ? -2.797 0.173 9.212 1.00 90.31 106 GLU A O 1
ATOM 851 N N . ALA A 1 107 ? -2.874 -0.489 11.358 1.00 91.44 107 ALA A N 1
ATOM 852 C CA . ALA A 1 107 ? -1.589 -1.185 11.347 1.00 91.44 107 ALA A CA 1
ATOM 853 C C . ALA A 1 107 ? -1.561 -2.349 10.346 1.00 91.44 107 ALA A C 1
ATOM 855 O O . ALA A 1 107 ? -0.575 -2.548 9.632 1.00 91.44 107 ALA A O 1
ATOM 856 N N . LYS A 1 108 ? -2.654 -3.116 10.265 1.00 92.75 108 LYS A N 1
ATOM 857 C CA . LYS A 1 108 ? -2.790 -4.216 9.308 1.00 92.75 108 LYS A CA 1
ATOM 858 C C . LYS A 1 108 ? -2.752 -3.701 7.870 1.00 92.75 108 LYS A C 1
ATOM 860 O O . LYS A 1 108 ? -2.009 -4.254 7.063 1.00 92.75 108 LYS A O 1
ATOM 865 N N . ILE A 1 109 ? -3.498 -2.639 7.562 1.00 93.06 109 ILE A N 1
ATOM 866 C CA . ILE A 1 109 ? -3.483 -2.013 6.232 1.00 93.06 109 ILE A CA 1
ATOM 867 C C . ILE A 1 109 ? -2.069 -1.522 5.901 1.00 93.06 109 ILE A C 1
ATOM 869 O O . ILE A 1 109 ? -1.554 -1.834 4.830 1.00 93.06 109 ILE A O 1
ATOM 873 N N . ALA A 1 110 ? -1.399 -0.827 6.827 1.00 94.31 110 ALA A N 1
ATOM 874 C CA . ALA A 1 110 ? -0.026 -0.365 6.624 1.00 94.31 110 ALA A CA 1
ATOM 875 C C . ALA A 1 110 ? 0.934 -1.529 6.318 1.00 94.31 110 ALA A C 1
ATOM 877 O O . ALA A 1 110 ? 1.718 -1.454 5.371 1.00 94.31 110 ALA A O 1
ATOM 878 N N . HIS A 1 111 ? 0.828 -2.637 7.055 1.00 94.25 111 HIS A N 1
ATOM 879 C CA . HIS A 1 111 ? 1.635 -3.830 6.812 1.00 94.25 111 HIS A CA 1
ATOM 880 C C . HIS A 1 111 ? 1.341 -4.474 5.447 1.00 94.25 111 HIS A C 1
ATOM 882 O O . HIS A 1 111 ? 2.264 -4.892 4.748 1.00 94.25 111 HIS A O 1
ATOM 888 N N . GLU A 1 112 ? 0.072 -4.554 5.037 1.00 95.31 112 GLU A N 1
ATOM 889 C CA . GLU A 1 112 ? -0.311 -5.061 3.713 1.00 95.31 112 GLU A CA 1
ATOM 890 C C . GLU A 1 112 ? 0.243 -4.185 2.579 1.00 95.31 112 GLU A C 1
ATOM 89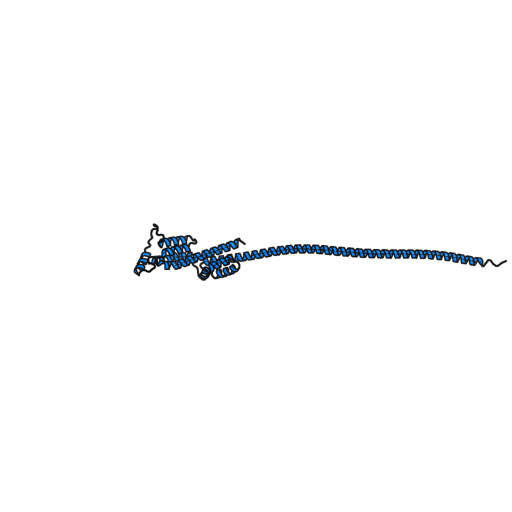2 O O . GLU A 1 112 ? 0.741 -4.726 1.587 1.00 95.31 112 GLU A O 1
ATOM 897 N N . ILE A 1 113 ? 0.227 -2.855 2.742 1.00 95.75 113 ILE A N 1
ATOM 898 C CA . ILE A 1 113 ? 0.824 -1.908 1.789 1.00 95.75 113 ILE A CA 1
ATOM 899 C C . ILE A 1 113 ? 2.331 -2.142 1.690 1.00 95.75 113 ILE A C 1
ATOM 901 O O . ILE A 1 113 ? 2.834 -2.370 0.592 1.00 95.75 113 ILE A O 1
ATOM 905 N N . VAL A 1 114 ? 3.048 -2.136 2.819 1.00 96.06 114 VAL A N 1
ATOM 906 C CA . VAL A 1 114 ? 4.506 -2.342 2.848 1.00 96.06 114 VAL A CA 1
ATOM 907 C C . VAL A 1 114 ? 4.872 -3.674 2.199 1.00 96.06 114 VAL A C 1
ATOM 909 O O . VAL A 1 114 ? 5.684 -3.708 1.279 1.00 96.06 114 VAL A O 1
ATOM 912 N N . ALA A 1 115 ? 4.217 -4.766 2.595 1.00 95.56 115 ALA A N 1
ATOM 913 C CA . ALA A 1 115 ? 4.487 -6.086 2.036 1.00 95.56 115 ALA A CA 1
ATOM 914 C C . ALA A 1 115 ? 4.183 -6.167 0.528 1.00 95.56 115 ALA A C 1
ATOM 916 O O . ALA A 1 115 ? 4.898 -6.852 -0.209 1.00 95.56 115 ALA A O 1
ATOM 917 N N . GLY A 1 116 ? 3.126 -5.496 0.063 1.00 95.50 116 GLY A N 1
ATOM 918 C CA . GLY A 1 116 ? 2.778 -5.415 -1.355 1.00 95.50 116 GLY A CA 1
ATOM 919 C C . GLY A 1 116 ? 3.816 -4.638 -2.164 1.00 95.50 116 GLY A C 1
ATOM 920 O O . GLY A 1 116 ? 4.282 -5.129 -3.193 1.00 95.50 116 GLY A O 1
ATOM 921 N N . VAL A 1 117 ? 4.222 -3.465 -1.672 1.00 96.38 117 VAL A N 1
ATOM 922 C CA . VAL A 1 117 ? 5.218 -2.600 -2.320 1.00 96.38 117 VAL A CA 1
ATOM 923 C C . VAL A 1 117 ? 6.601 -3.253 -2.337 1.00 96.38 117 VAL A C 1
ATOM 925 O O . VAL A 1 117 ? 7.259 -3.229 -3.372 1.00 96.38 117 VAL A O 1
ATOM 928 N N . SER A 1 118 ? 7.026 -3.916 -1.257 1.00 95.81 118 SER A N 1
ATOM 929 C CA . SER A 1 118 ? 8.307 -4.637 -1.232 1.00 95.81 118 SER A CA 1
ATOM 930 C C . SER A 1 118 ? 8.359 -5.771 -2.257 1.00 95.81 118 SER A C 1
ATOM 932 O O . SER A 1 118 ? 9.348 -5.904 -2.971 1.00 95.81 118 SER A O 1
ATOM 934 N N . LYS A 1 119 ? 7.283 -6.561 -2.388 1.00 96.06 119 LYS A N 1
ATOM 935 C CA . LYS A 1 119 ? 7.211 -7.624 -3.407 1.00 96.06 119 LYS A CA 1
ATOM 936 C C . LYS A 1 119 ? 7.216 -7.064 -4.826 1.00 96.06 119 LYS A C 1
ATOM 938 O O . LYS A 1 119 ? 7.841 -7.647 -5.707 1.00 96.06 119 LYS A O 1
ATOM 943 N N . LEU A 1 120 ? 6.525 -5.946 -5.047 1.00 94.81 120 LEU A N 1
ATOM 944 C CA . LEU A 1 120 ? 6.549 -5.244 -6.327 1.00 94.81 120 LEU A CA 1
ATOM 945 C C . LEU A 1 120 ? 7.970 -4.757 -6.661 1.00 94.81 120 LEU A C 1
ATOM 947 O O . LEU A 1 120 ? 8.433 -4.997 -7.773 1.00 94.81 120 LEU A O 1
ATOM 951 N N . SER A 1 121 ? 8.667 -4.150 -5.692 1.00 94.44 121 SER A N 1
ATOM 952 C CA . SER A 1 121 ? 10.070 -3.722 -5.825 1.00 94.44 121 SER A CA 1
ATOM 953 C C . SER A 1 121 ? 10.964 -4.883 -6.238 1.00 94.44 121 SER A C 1
ATOM 955 O O . SER A 1 121 ? 11.649 -4.803 -7.250 1.00 94.44 121 SER A O 1
ATOM 957 N N . GLU A 1 122 ? 10.876 -6.006 -5.520 1.00 94.94 122 GLU A N 1
ATOM 958 C CA . GLU A 1 122 ? 11.683 -7.197 -5.785 1.00 94.94 122 GLU A CA 1
ATOM 959 C C . GLU A 1 122 ? 11.487 -7.722 -7.218 1.00 94.94 122 GLU A C 1
ATOM 961 O O . GLU A 1 122 ? 12.452 -8.079 -7.895 1.00 94.94 122 GLU A O 1
ATOM 966 N N . LYS A 1 123 ? 10.240 -7.755 -7.706 1.00 94.19 123 LYS A N 1
ATOM 967 C CA . LYS A 1 123 ? 9.931 -8.191 -9.076 1.00 94.19 123 LYS A CA 1
ATOM 968 C C . LYS A 1 123 ? 10.506 -7.244 -10.123 1.00 94.19 123 LYS A C 1
ATOM 970 O O . LYS A 1 123 ? 11.134 -7.700 -11.077 1.00 94.19 123 LYS A O 1
ATOM 975 N N . ILE A 1 124 ? 10.345 -5.938 -9.917 1.00 91.88 124 ILE A N 1
ATOM 976 C CA . ILE A 1 124 ? 10.876 -4.901 -10.809 1.00 91.88 124 ILE A CA 1
ATOM 977 C C . ILE A 1 124 ? 12.411 -4.930 -10.833 1.00 91.88 124 ILE A C 1
ATOM 979 O O . ILE A 1 124 ? 13.013 -4.801 -11.899 1.00 91.88 124 ILE A O 1
ATOM 983 N N . GLU A 1 125 ? 13.066 -5.120 -9.690 1.00 91.06 125 GLU A N 1
ATOM 984 C CA . GLU A 1 125 ? 14.527 -5.233 -9.582 1.00 91.06 125 GLU A CA 1
ATOM 985 C C . GLU A 1 125 ? 15.071 -6.458 -10.322 1.00 91.06 125 GLU A C 1
ATOM 987 O O . GLU A 1 125 ? 16.106 -6.371 -10.982 1.00 91.06 125 GLU A O 1
ATOM 992 N N . LYS A 1 126 ? 14.346 -7.582 -10.276 1.00 91.50 126 LYS A N 1
ATOM 993 C CA . LYS A 1 126 ? 14.685 -8.805 -11.020 1.00 91.50 126 LYS A CA 1
ATOM 994 C C . LYS A 1 126 ? 14.334 -8.735 -12.510 1.00 91.50 126 LYS A C 1
ATOM 996 O O . LYS A 1 126 ? 14.793 -9.580 -13.274 1.00 91.50 126 LYS A O 1
ATOM 1001 N N . GLY A 1 127 ? 13.558 -7.733 -12.926 1.00 89.12 127 GLY A N 1
ATOM 1002 C CA . GLY A 1 127 ? 13.066 -7.587 -14.297 1.00 89.12 127 GLY A CA 1
ATOM 1003 C C . GLY A 1 127 ? 11.981 -8.599 -14.671 1.00 89.12 127 GLY A C 1
ATOM 1004 O O . GLY A 1 127 ? 11.812 -8.922 -15.842 1.00 89.12 127 GLY A O 1
ATOM 1005 N N . GLU A 1 128 ? 11.262 -9.122 -13.678 1.00 92.00 128 GLU A N 1
ATOM 1006 C CA . GLU A 1 128 ? 10.194 -10.107 -13.858 1.00 92.00 128 GLU A CA 1
ATOM 1007 C C . GLU A 1 128 ? 8.826 -9.424 -14.005 1.00 92.00 128 GLU A C 1
ATOM 1009 O O . GLU A 1 128 ? 8.593 -8.336 -13.469 1.00 92.00 128 GLU A O 1
ATOM 1014 N N . SER A 1 129 ? 7.875 -10.099 -14.657 1.00 92.12 129 SER A N 1
ATOM 1015 C CA . SER A 1 129 ? 6.465 -9.692 -14.629 1.00 92.12 129 SER A CA 1
ATOM 1016 C C . SER A 1 129 ? 5.933 -9.525 -13.194 1.00 92.12 129 SER A C 1
ATOM 1018 O O . SER A 1 129 ? 6.138 -10.370 -12.319 1.00 92.12 129 SER A O 1
ATOM 1020 N N . PHE A 1 130 ? 5.181 -8.442 -12.982 1.00 94.00 130 PHE A N 1
ATOM 1021 C CA . PHE A 1 130 ? 4.629 -8.029 -11.685 1.00 94.00 130 PHE A CA 1
ATOM 1022 C C . PHE A 1 130 ? 3.098 -7.844 -11.702 1.00 94.00 130 PHE A C 1
ATOM 1024 O O . PHE A 1 130 ? 2.517 -7.182 -10.839 1.00 94.00 130 PHE A O 1
ATOM 1031 N N . ALA A 1 131 ? 2.397 -8.437 -12.678 1.00 93.25 131 ALA A N 1
ATOM 1032 C CA . ALA A 1 131 ? 0.937 -8.336 -12.813 1.00 93.25 131 ALA A CA 1
ATOM 1033 C C . ALA A 1 131 ? 0.168 -8.845 -11.588 1.00 93.25 131 ALA A C 1
ATOM 1035 O O . ALA A 1 131 ? -0.895 -8.320 -11.239 1.00 93.25 131 ALA A O 1
ATOM 1036 N N . ARG A 1 132 ? 0.696 -9.870 -10.915 1.00 93.06 132 ARG A N 1
ATOM 1037 C CA . ARG A 1 132 ? 0.088 -10.414 -9.701 1.00 93.06 132 ARG A CA 1
ATOM 1038 C C . ARG A 1 132 ? 0.220 -9.436 -8.540 1.00 93.06 132 ARG A C 1
ATOM 1040 O O . ARG A 1 132 ? -0.764 -9.183 -7.850 1.00 93.06 132 ARG A O 1
ATOM 1047 N N . GLU A 1 133 ? 1.411 -8.895 -8.340 1.00 94.00 133 GLU A N 1
ATOM 1048 C CA . GLU A 1 133 ? 1.738 -7.944 -7.280 1.00 94.00 133 GLU A CA 1
ATOM 1049 C C . GLU A 1 133 ? 0.923 -6.661 -7.462 1.00 94.00 133 GLU A C 1
ATOM 1051 O O . GLU A 1 133 ? 0.323 -6.183 -6.501 1.00 94.00 133 GLU A O 1
ATOM 1056 N N . MET A 1 134 ? 0.767 -6.197 -8.706 1.00 93.19 134 MET A N 1
ATOM 1057 C CA . MET A 1 134 ? -0.104 -5.070 -9.042 1.00 93.19 134 MET A CA 1
ATOM 1058 C C . MET A 1 134 ? -1.567 -5.329 -8.664 1.00 93.19 134 MET A C 1
ATOM 1060 O O . MET A 1 134 ? -2.214 -4.481 -8.055 1.00 93.19 134 MET A O 1
ATOM 1064 N N . ARG A 1 135 ? -2.098 -6.523 -8.958 1.00 93.12 135 ARG A N 1
ATOM 1065 C CA . ARG A 1 135 ? -3.474 -6.896 -8.586 1.00 93.12 135 ARG A CA 1
ATOM 1066 C C . ARG A 1 135 ? -3.676 -6.915 -7.071 1.00 93.12 135 ARG A C 1
ATOM 1068 O O . ARG A 1 135 ? -4.715 -6.472 -6.587 1.00 93.12 135 ARG A O 1
ATOM 1075 N N . VAL A 1 136 ? -2.698 -7.433 -6.328 1.00 93.50 136 VAL A N 1
ATOM 1076 C CA . VAL A 1 136 ? -2.730 -7.433 -4.859 1.00 93.50 136 VAL A CA 1
ATOM 1077 C C . VAL A 1 136 ? -2.706 -6.000 -4.334 1.00 93.50 136 VAL A C 1
ATOM 1079 O O . VAL A 1 136 ? -3.530 -5.657 -3.492 1.00 93.50 136 VAL A O 1
ATOM 1082 N N . LEU A 1 137 ? -1.828 -5.150 -4.869 1.00 93.81 137 LEU A N 1
ATOM 1083 C CA . LEU A 1 137 ? -1.701 -3.763 -4.433 1.00 93.81 137 LEU A CA 1
ATOM 1084 C C . LEU A 1 137 ? -2.960 -2.937 -4.748 1.00 93.81 137 LEU A C 1
ATOM 1086 O O . LEU A 1 137 ? -3.411 -2.184 -3.890 1.00 93.81 137 LEU A O 1
ATOM 1090 N N . LYS A 1 138 ? -3.595 -3.152 -5.912 1.00 94.25 138 LYS A N 1
ATOM 1091 C CA . LYS A 1 138 ? -4.900 -2.554 -6.260 1.00 94.25 138 LYS A CA 1
ATOM 1092 C C . LYS A 1 138 ? -5.996 -2.941 -5.259 1.00 94.25 138 LYS A C 1
ATOM 1094 O O . LYS A 1 138 ? -6.786 -2.088 -4.875 1.00 94.25 138 LYS A O 1
ATOM 1099 N N . LYS A 1 139 ? -6.011 -4.193 -4.784 1.00 94.81 139 LYS A N 1
ATOM 1100 C CA . LYS A 1 139 ? -6.959 -4.637 -3.749 1.00 94.81 139 LYS A CA 1
ATOM 1101 C C . LYS A 1 139 ? -6.698 -3.956 -2.403 1.00 94.81 139 LYS A C 1
ATOM 1103 O O . LYS A 1 139 ? -7.635 -3.537 -1.738 1.00 94.81 139 LYS A O 1
ATOM 1108 N N . VAL A 1 140 ? -5.435 -3.826 -1.998 1.00 94.12 140 VAL A N 1
ATOM 1109 C CA . VAL A 1 140 ? -5.077 -3.122 -0.752 1.00 94.12 140 VAL A CA 1
ATOM 1110 C C . VAL A 1 140 ? -5.441 -1.631 -0.839 1.00 94.12 140 VAL A C 1
ATOM 1112 O O . VAL A 1 140 ? -5.919 -1.058 0.138 1.00 94.12 140 VAL A O 1
ATOM 1115 N N . ALA A 1 141 ? -5.313 -1.021 -2.022 1.00 94.50 141 ALA A N 1
ATOM 1116 C CA . ALA A 1 141 ? -5.688 0.370 -2.290 1.00 94.50 141 ALA A CA 1
ATOM 1117 C C . ALA A 1 141 ? -7.195 0.664 -2.146 1.00 94.50 141 ALA A C 1
ATOM 1119 O O . ALA A 1 141 ? -7.602 1.824 -2.066 1.00 94.50 141 ALA A O 1
ATOM 1120 N N . GLU A 1 142 ? -8.057 -0.353 -2.065 1.00 94.06 142 GLU A N 1
ATOM 1121 C CA . GLU A 1 142 ? -9.463 -0.155 -1.690 1.00 94.06 142 GLU A CA 1
ATOM 1122 C C . GLU A 1 142 ? -9.592 0.438 -0.279 1.00 94.06 142 GLU A C 1
ATOM 1124 O O . GLU A 1 142 ? -10.545 1.167 -0.022 1.00 94.06 142 GLU A O 1
ATOM 1129 N N . ASN A 1 143 ? -8.601 0.228 0.591 1.00 92.81 143 ASN A N 1
ATOM 1130 C CA . ASN A 1 143 ? -8.592 0.726 1.966 1.00 92.81 143 ASN A CA 1
ATOM 1131 C C . ASN A 1 143 ? -7.673 1.946 2.182 1.00 92.81 143 ASN A C 1
ATOM 1133 O O . ASN A 1 143 ? -7.529 2.397 3.316 1.00 92.81 143 ASN A O 1
ATOM 1137 N N . ASP A 1 144 ? -7.041 2.483 1.129 1.00 94.56 144 ASP A N 1
ATOM 1138 C CA . ASP A 1 144 ? -6.123 3.626 1.229 1.00 94.56 144 ASP A CA 1
ATOM 1139 C C . ASP A 1 144 ? -6.249 4.571 0.020 1.00 94.56 144 ASP A C 1
ATOM 1141 O O . ASP A 1 144 ? -5.849 4.243 -1.098 1.00 94.56 144 ASP A O 1
ATOM 1145 N N . ASP A 1 145 ? -6.805 5.765 0.250 1.00 93.31 145 ASP A N 1
ATOM 1146 C CA . ASP A 1 145 ? -7.119 6.724 -0.819 1.00 93.31 145 ASP A CA 1
ATOM 1147 C C . ASP A 1 145 ? -5.873 7.279 -1.526 1.00 93.31 145 ASP A C 1
ATOM 1149 O O . ASP A 1 145 ? -5.905 7.522 -2.733 1.00 93.31 145 ASP A O 1
ATOM 1153 N N . VAL A 1 146 ? -4.763 7.455 -0.800 1.00 93.25 146 VAL A N 1
ATOM 1154 C CA . VAL A 1 146 ? -3.508 7.975 -1.368 1.00 93.25 146 VAL A CA 1
ATOM 1155 C C . VAL A 1 146 ? -2.882 6.934 -2.288 1.00 93.25 146 VAL A C 1
ATOM 1157 O O . VAL A 1 146 ? -2.520 7.252 -3.420 1.00 93.25 146 VAL A O 1
ATOM 1160 N N . LEU A 1 147 ? -2.817 5.677 -1.847 1.00 94.94 147 LEU A N 1
ATOM 1161 C CA . LEU A 1 147 ? -2.360 4.569 -2.676 1.00 94.94 147 LEU A CA 1
ATOM 1162 C C . LEU A 1 147 ? -3.252 4.414 -3.912 1.00 94.94 147 LEU A C 1
ATOM 1164 O O . LEU A 1 147 ? -2.742 4.242 -5.017 1.00 94.94 147 LEU A O 1
ATOM 1168 N N . ARG A 1 148 ? -4.575 4.537 -3.753 1.00 95.31 148 ARG A N 1
ATOM 1169 C CA . ARG A 1 148 ? -5.522 4.484 -4.874 1.00 95.31 148 ARG A CA 1
ATOM 1170 C C . ARG A 1 148 ? -5.266 5.591 -5.896 1.00 95.31 148 ARG A C 1
ATOM 1172 O O . ARG A 1 148 ? -5.286 5.319 -7.093 1.00 95.31 148 ARG A O 1
ATOM 1179 N N . ALA A 1 149 ? -5.000 6.814 -5.440 1.00 94.06 149 ALA A N 1
ATOM 1180 C CA . ALA A 1 149 ? -4.671 7.940 -6.310 1.00 94.06 149 ALA A CA 1
ATOM 1181 C C . ALA A 1 149 ? -3.325 7.750 -7.031 1.00 94.06 149 ALA A C 1
ATOM 1183 O O . ALA A 1 149 ? -3.224 8.009 -8.227 1.00 94.06 149 ALA A O 1
ATOM 1184 N N . LEU A 1 150 ? -2.297 7.251 -6.336 1.00 93.50 150 LEU A N 1
ATOM 1185 C CA . LEU A 1 150 ? -1.000 6.953 -6.954 1.00 93.50 150 LEU A CA 1
ATOM 1186 C C . LEU A 1 150 ? -1.132 5.888 -8.050 1.00 93.50 150 LEU A C 1
ATOM 1188 O O . LEU A 1 150 ? -0.575 6.043 -9.138 1.00 93.50 150 LEU A O 1
ATOM 1192 N N . LEU A 1 151 ? -1.901 4.828 -7.789 1.00 92.75 151 LEU A N 1
ATOM 1193 C CA . LEU A 1 151 ? -2.136 3.765 -8.764 1.00 92.75 151 LEU A CA 1
ATOM 1194 C C . LEU A 1 151 ? -2.990 4.228 -9.945 1.00 92.75 151 LEU A C 1
ATOM 1196 O O . LEU A 1 151 ? -2.720 3.807 -11.062 1.00 92.75 151 LEU A O 1
ATOM 1200 N N . SER A 1 152 ? -3.977 5.106 -9.747 1.00 91.06 152 SER A N 1
ATOM 1201 C CA . SER A 1 152 ? -4.822 5.587 -10.850 1.00 91.06 152 SER A CA 1
ATOM 1202 C C . SER A 1 152 ? -4.063 6.489 -11.827 1.00 91.06 152 SER A C 1
ATOM 1204 O O . SER A 1 152 ? -4.232 6.367 -13.040 1.00 91.06 152 SER A O 1
ATOM 1206 N N . VAL A 1 153 ? -3.170 7.350 -11.325 1.00 89.50 153 VAL A N 1
ATOM 1207 C CA . VAL A 1 153 ? -2.307 8.202 -12.166 1.00 89.50 153 VAL A CA 1
ATOM 1208 C C . VAL A 1 153 ? -1.365 7.359 -13.027 1.00 89.50 153 VAL A C 1
ATOM 1210 O O . VAL A 1 153 ? -1.053 7.724 -14.159 1.00 89.50 153 VAL A O 1
ATOM 1213 N N . THR A 1 154 ? -0.936 6.214 -12.504 1.00 87.06 154 THR A N 1
ATOM 1214 C CA . THR A 1 154 ? 0.109 5.369 -13.096 1.00 87.06 154 THR A CA 1
ATOM 1215 C C . THR A 1 154 ? -0.443 4.124 -13.791 1.00 87.06 154 THR A C 1
ATOM 1217 O O . THR A 1 154 ? 0.313 3.354 -14.386 1.00 87.06 154 THR A O 1
ATOM 1220 N N . GLU A 1 155 ? -1.768 3.948 -13.781 1.00 86.75 155 GLU A N 1
ATOM 1221 C CA . GLU A 1 155 ? -2.455 2.731 -14.213 1.00 86.75 155 GLU A CA 1
ATOM 1222 C C . GLU A 1 155 ? -2.129 2.361 -15.659 1.00 86.75 155 GLU A C 1
ATOM 1224 O O . GLU A 1 155 ? -1.782 1.219 -15.949 1.00 86.75 155 GLU A O 1
ATOM 1229 N N . LYS A 1 156 ? -2.166 3.342 -16.569 1.00 85.56 156 LYS A N 1
ATOM 1230 C CA . LYS A 1 156 ? -1.896 3.114 -17.997 1.00 85.56 156 LYS A CA 1
ATOM 1231 C C . LYS A 1 156 ? -0.496 2.557 -18.243 1.00 85.56 156 LYS A C 1
ATOM 1233 O O . LYS A 1 156 ? -0.327 1.671 -19.080 1.00 85.56 156 LYS A O 1
ATOM 1238 N N . THR A 1 157 ? 0.499 3.088 -17.541 1.00 83.81 157 THR A N 1
ATOM 1239 C CA . THR A 1 157 ? 1.896 2.675 -17.688 1.00 83.81 157 THR A CA 1
ATOM 1240 C C . THR A 1 157 ? 2.110 1.319 -17.035 1.00 83.81 157 THR A C 1
ATOM 1242 O O . THR A 1 157 ? 2.608 0.396 -17.684 1.00 83.81 157 THR A O 1
ATOM 1245 N N . LEU A 1 158 ? 1.688 1.175 -15.777 1.00 85.06 158 LEU A N 1
ATOM 1246 C CA . LEU A 1 158 ? 1.897 -0.046 -15.011 1.00 85.06 158 LEU A CA 1
ATOM 1247 C C . LEU A 1 158 ? 1.152 -1.229 -15.619 1.00 85.06 158 LEU A C 1
ATOM 1249 O O . LEU A 1 158 ? 1.773 -2.263 -15.804 1.00 85.06 158 LEU A O 1
ATOM 1253 N N . ASP A 1 159 ? -0.121 -1.107 -16.000 1.00 86.62 159 ASP A N 1
ATOM 1254 C CA . ASP A 1 159 ? -0.882 -2.241 -16.545 1.00 86.62 159 ASP A CA 1
ATOM 1255 C C . ASP A 1 159 ? -0.321 -2.717 -17.892 1.00 86.62 159 ASP A C 1
ATOM 1257 O O . ASP A 1 159 ? -0.259 -3.921 -18.161 1.00 86.62 159 ASP A O 1
ATOM 1261 N N . ARG A 1 160 ? 0.155 -1.782 -18.724 1.00 88.38 160 ARG A N 1
ATOM 1262 C CA . ARG A 1 160 ? 0.805 -2.094 -20.005 1.00 88.38 160 ARG A CA 1
ATOM 1263 C C . ARG A 1 160 ? 2.109 -2.871 -19.818 1.00 88.38 160 ARG A C 1
ATOM 1265 O O . ARG A 1 160 ? 2.436 -3.718 -20.654 1.00 88.38 160 ARG A O 1
ATOM 1272 N N . LEU A 1 161 ? 2.857 -2.562 -18.761 1.00 88.12 161 LEU A N 1
ATOM 1273 C CA . LEU A 1 161 ? 4.173 -3.141 -18.486 1.00 88.12 161 LEU A CA 1
ATOM 1274 C C . LEU A 1 161 ? 4.110 -4.345 -17.540 1.00 88.12 161 LEU A C 1
ATOM 1276 O O . LEU A 1 161 ? 4.979 -5.203 -17.600 1.00 88.12 161 LEU A O 1
ATOM 1280 N N . ALA A 1 162 ? 3.054 -4.484 -16.742 1.00 88.25 162 ALA A N 1
ATOM 1281 C CA . ALA A 1 162 ? 2.959 -5.486 -15.686 1.00 88.25 162 ALA A CA 1
ATOM 1282 C C . ALA A 1 162 ? 3.006 -6.931 -16.194 1.00 88.25 162 ALA A C 1
ATOM 1284 O O . ALA A 1 162 ? 3.480 -7.820 -15.486 1.00 88.25 162 ALA A O 1
ATOM 1285 N N . SER A 1 163 ? 2.513 -7.177 -17.410 1.00 87.56 163 SER A N 1
ATOM 1286 C CA . SER A 1 163 ? 2.510 -8.512 -18.033 1.00 87.56 163 SER A CA 1
ATOM 1287 C C . SER A 1 163 ? 3.779 -8.813 -18.835 1.00 87.56 163 SER A C 1
ATOM 1289 O O . SER A 1 163 ? 3.874 -9.882 -19.431 1.00 87.56 163 SER A O 1
ATOM 1291 N N . LYS A 1 164 ? 4.721 -7.868 -18.903 1.00 86.06 164 LYS A N 1
ATOM 1292 C CA . LYS A 1 164 ? 5.969 -7.999 -19.653 1.00 86.06 164 LYS A CA 1
ATOM 1293 C C . LYS A 1 164 ? 7.143 -8.056 -18.689 1.00 86.06 164 LYS A C 1
ATOM 1295 O O . LYS A 1 164 ? 7.097 -7.466 -17.612 1.00 86.06 164 LYS A O 1
ATOM 1300 N N . ASP A 1 165 ? 8.203 -8.717 -19.123 1.00 84.25 165 ASP A N 1
ATOM 1301 C CA . ASP A 1 165 ? 9.494 -8.603 -18.462 1.00 84.25 165 ASP A CA 1
ATOM 1302 C C . ASP A 1 165 ? 10.067 -7.222 -18.796 1.00 84.25 165 ASP A C 1
ATOM 1304 O O . ASP A 1 165 ? 10.245 -6.866 -19.966 1.00 84.25 165 ASP A O 1
ATOM 1308 N N . VAL A 1 166 ? 10.269 -6.406 -17.763 1.00 83.00 166 VAL A N 1
ATOM 1309 C CA . VAL A 1 166 ? 10.822 -5.058 -17.904 1.00 83.00 166 VAL A CA 1
ATOM 1310 C C . VAL A 1 166 ? 12.333 -5.153 -17.727 1.00 83.00 166 VAL A C 1
ATOM 1312 O O . VAL A 1 166 ? 12.778 -5.635 -16.684 1.00 83.00 166 VAL A O 1
ATOM 1315 N N . PRO A 1 167 ? 13.140 -4.666 -18.686 1.00 87.19 167 PRO A N 1
ATOM 1316 C CA . PRO A 1 167 ? 14.587 -4.738 -18.577 1.00 87.19 167 PRO A CA 1
ATOM 1317 C C . PRO A 1 167 ? 15.108 -4.085 -17.294 1.00 87.19 167 PRO A C 1
ATOM 1319 O O . PRO A 1 167 ? 14.706 -2.977 -16.928 1.00 87.19 167 PRO A O 1
ATOM 1322 N N . THR A 1 168 ? 16.039 -4.751 -16.618 1.00 89.81 168 THR A N 1
ATOM 1323 C CA . THR A 1 168 ? 16.784 -4.148 -15.508 1.00 89.81 168 THR A CA 1
ATOM 1324 C C . THR A 1 168 ? 17.801 -3.138 -16.035 1.00 89.81 168 THR A C 1
ATOM 1326 O O . THR A 1 168 ? 18.221 -3.198 -17.194 1.00 89.81 168 THR A O 1
ATOM 1329 N N . VAL A 1 169 ? 18.269 -2.227 -15.178 1.00 88.50 169 VAL A N 1
ATOM 1330 C CA . VAL A 1 169 ? 19.332 -1.272 -15.546 1.00 88.50 169 VAL A CA 1
ATOM 1331 C C . VAL A 1 169 ? 20.594 -2.005 -16.019 1.00 88.50 169 VAL A C 1
ATOM 1333 O O . VAL A 1 169 ? 21.211 -1.612 -17.008 1.00 88.50 169 VAL A O 1
ATOM 1336 N N . ALA A 1 170 ? 20.933 -3.130 -15.382 1.00 88.50 170 ALA A N 1
ATOM 1337 C CA . ALA A 1 170 ? 22.053 -3.970 -15.791 1.00 88.50 170 ALA A CA 1
ATOM 1338 C C . ALA A 1 170 ? 21.851 -4.580 -17.189 1.00 88.50 170 ALA A C 1
ATOM 1340 O O . ALA A 1 170 ? 22.784 -4.583 -17.989 1.00 88.50 170 ALA A O 1
ATOM 1341 N N . GLN A 1 171 ? 20.639 -5.049 -17.506 1.00 90.69 171 GLN A N 1
ATOM 1342 C CA . GLN A 1 171 ? 20.302 -5.562 -18.839 1.00 90.69 171 GLN A CA 1
ATOM 1343 C C . GLN A 1 171 ? 20.327 -4.454 -19.899 1.00 90.69 171 GLN A C 1
ATOM 1345 O O . GLN A 1 171 ? 20.826 -4.676 -21.000 1.00 90.69 171 GLN A O 1
ATOM 1350 N N . LEU A 1 172 ? 19.849 -3.249 -19.573 1.00 90.38 172 LEU A N 1
ATOM 1351 C CA . LEU A 1 172 ? 19.922 -2.090 -20.468 1.00 90.38 172 LEU A CA 1
ATOM 1352 C C . LEU A 1 172 ? 21.369 -1.667 -20.730 1.00 90.38 172 LEU A C 1
ATOM 1354 O O . LEU A 1 172 ? 21.713 -1.365 -21.874 1.00 90.38 172 LEU A O 1
ATOM 1358 N N . ARG A 1 173 ? 22.226 -1.687 -19.704 1.00 90.12 173 ARG A N 1
ATOM 1359 C CA . ARG A 1 173 ? 23.665 -1.430 -19.842 1.00 90.12 173 ARG A CA 1
ATOM 1360 C C . ARG A 1 173 ? 24.333 -2.476 -20.733 1.00 90.12 173 ARG A C 1
ATOM 1362 O O . ARG A 1 173 ? 25.049 -2.119 -21.662 1.00 90.12 173 ARG A O 1
ATOM 1369 N N . ASP A 1 174 ? 24.048 -3.752 -20.496 1.00 90.88 174 ASP A N 1
ATOM 1370 C CA . ASP A 1 174 ? 24.598 -4.857 -21.284 1.00 90.88 174 ASP A CA 1
ATOM 1371 C C . ASP A 1 174 ? 24.160 -4.790 -22.758 1.00 90.88 174 ASP A C 1
ATOM 1373 O O . ASP A 1 174 ? 24.980 -4.935 -23.666 1.00 90.88 174 ASP A O 1
ATOM 1377 N N . ALA A 1 175 ? 22.883 -4.486 -23.012 1.00 90.44 175 ALA A N 1
ATOM 1378 C CA . ALA A 1 175 ? 22.351 -4.290 -24.359 1.00 90.44 175 ALA A CA 1
ATOM 1379 C C . ALA A 1 175 ? 23.020 -3.108 -25.079 1.00 90.44 175 ALA A C 1
ATOM 1381 O O . ALA A 1 175 ? 23.338 -3.201 -26.273 1.00 90.44 175 ALA A O 1
ATOM 1382 N N . LEU A 1 176 ? 23.275 -2.011 -24.355 1.00 88.69 176 LEU A N 1
ATOM 1383 C CA . LEU A 1 176 ? 23.985 -0.857 -24.894 1.00 88.69 176 LEU A CA 1
ATOM 1384 C C . LEU A 1 176 ? 25.411 -1.231 -25.323 1.00 88.69 176 LEU A C 1
ATOM 1386 O O . LEU A 1 176 ? 25.800 -0.954 -26.461 1.00 88.69 176 LEU A O 1
ATOM 1390 N N . GLU A 1 177 ? 26.163 -1.882 -24.432 1.00 87.38 177 GLU A N 1
ATOM 1391 C CA . GLU A 1 177 ? 27.563 -2.262 -24.651 1.00 87.38 177 GLU A CA 1
ATOM 1392 C C . GLU A 1 177 ? 27.716 -3.310 -25.763 1.00 87.38 177 GLU A C 1
ATOM 1394 O O . GLU A 1 177 ? 28.591 -3.194 -26.628 1.00 87.38 177 GLU A O 1
ATOM 1399 N N . LYS A 1 178 ? 26.856 -4.335 -25.771 1.00 87.62 178 LYS A N 1
ATOM 1400 C CA . LYS A 1 178 ? 26.993 -5.482 -26.676 1.00 87.62 178 LYS A CA 1
ATOM 1401 C C . LYS A 1 178 ? 26.388 -5.271 -28.049 1.00 87.62 178 LYS A C 1
ATOM 1403 O O . LYS A 1 178 ? 26.844 -5.938 -28.980 1.00 87.62 178 LYS A O 1
ATOM 1408 N N . GLN A 1 179 ? 25.372 -4.425 -28.197 1.00 88.50 179 GLN A N 1
ATOM 1409 C CA . GLN A 1 179 ? 24.612 -4.344 -29.443 1.00 88.50 179 GLN A CA 1
ATOM 1410 C C . GLN A 1 179 ? 24.395 -2.909 -29.908 1.00 88.50 179 GLN A C 1
ATOM 1412 O O . GLN A 1 179 ? 24.913 -2.538 -30.961 1.00 88.50 179 GLN A O 1
ATOM 1417 N N . VAL A 1 180 ? 23.691 -2.089 -29.126 1.00 87.50 180 VAL A N 1
ATOM 1418 C CA . VAL A 1 180 ? 23.192 -0.779 -29.586 1.00 87.50 180 VAL A CA 1
ATOM 1419 C C . VAL A 1 180 ? 24.334 0.127 -30.038 1.00 87.50 180 VAL A C 1
ATOM 1421 O O . VAL A 1 180 ? 24.257 0.712 -31.113 1.00 87.50 180 VAL A O 1
ATOM 1424 N N . LYS A 1 181 ? 25.440 0.183 -29.286 1.00 87.38 181 LYS A N 1
ATOM 1425 C CA . LYS A 1 181 ? 26.639 0.951 -29.659 1.00 87.38 181 LYS A CA 1
ATOM 1426 C C . LYS A 1 181 ? 27.242 0.486 -30.985 1.00 87.38 181 LYS A C 1
ATOM 1428 O O . LYS A 1 181 ? 27.577 1.306 -31.837 1.00 87.38 181 LYS A O 1
ATOM 1433 N N . ARG A 1 182 ? 27.385 -0.829 -31.174 1.00 86.00 182 ARG A N 1
ATOM 1434 C CA . ARG A 1 182 ? 27.968 -1.410 -32.394 1.00 86.00 182 ARG A CA 1
ATOM 1435 C C . ARG A 1 182 ? 27.088 -1.132 -33.608 1.00 86.00 182 ARG A C 1
ATOM 1437 O O . ARG A 1 182 ? 27.596 -0.718 -34.648 1.00 86.00 182 ARG A O 1
ATOM 1444 N N . ASP A 1 183 ? 25.790 -1.355 -33.462 1.00 85.88 183 ASP A N 1
ATOM 1445 C CA . ASP A 1 183 ? 24.833 -1.239 -34.554 1.00 85.88 183 ASP A CA 1
ATOM 1446 C C . ASP A 1 183 ? 24.609 0.233 -34.921 1.00 85.88 183 ASP A C 1
ATOM 1448 O O . ASP A 1 183 ? 24.660 0.571 -36.101 1.00 85.88 183 ASP A O 1
ATOM 1452 N N . ALA A 1 184 ? 24.500 1.127 -33.930 1.00 84.50 184 ALA A N 1
ATOM 1453 C CA . ALA A 1 184 ? 24.404 2.569 -34.149 1.00 84.50 184 ALA A CA 1
ATOM 1454 C C . ALA A 1 184 ? 25.622 3.106 -34.916 1.00 84.50 184 ALA A C 1
ATOM 1456 O O . ALA A 1 184 ? 25.451 3.806 -35.911 1.00 84.50 184 ALA A O 1
ATOM 1457 N N . ARG A 1 185 ? 26.846 2.716 -34.530 1.00 83.94 185 ARG A N 1
ATOM 1458 C CA . ARG A 1 185 ? 28.086 3.123 -35.219 1.00 83.94 185 ARG A CA 1
ATOM 1459 C C . ARG A 1 185 ? 28.105 2.746 -36.700 1.00 83.94 185 ARG A C 1
ATOM 1461 O O . ARG A 1 185 ? 28.561 3.537 -37.518 1.00 83.94 185 ARG A O 1
ATOM 1468 N N . ARG A 1 186 ? 27.589 1.564 -37.058 1.00 83.06 186 ARG A N 1
ATOM 1469 C CA . ARG A 1 186 ? 27.562 1.077 -38.452 1.00 83.06 186 ARG A CA 1
ATOM 1470 C C . ARG A 1 186 ? 26.667 1.905 -39.366 1.00 83.06 186 ARG A C 1
ATOM 1472 O O . ARG A 1 186 ? 26.934 1.990 -40.561 1.00 83.06 186 ARG A O 1
ATOM 1479 N N . VAL A 1 187 ? 25.600 2.483 -38.820 1.00 81.62 187 VAL A N 1
ATOM 1480 C CA . VAL A 1 187 ? 24.577 3.188 -39.609 1.00 81.62 187 VAL A CA 1
ATOM 1481 C C . VAL A 1 187 ? 24.534 4.694 -39.354 1.00 81.62 187 VAL A C 1
ATOM 1483 O O . VAL A 1 187 ? 23.778 5.397 -40.018 1.00 81.62 187 VAL A O 1
ATOM 1486 N N . TYR A 1 188 ? 25.352 5.208 -38.433 1.00 78.56 188 TYR A N 1
ATOM 1487 C CA . TYR A 1 188 ? 25.356 6.617 -38.035 1.00 78.56 188 TYR A CA 1
ATOM 1488 C C . TYR A 1 188 ? 25.677 7.580 -39.181 1.00 78.56 188 TYR A C 1
ATOM 1490 O O . TYR A 1 188 ? 25.054 8.628 -39.307 1.00 78.56 188 TYR A O 1
ATOM 1498 N N . LEU A 1 189 ? 26.612 7.213 -40.058 1.00 77.88 189 LEU A N 1
ATOM 1499 C CA . LEU A 1 189 ? 26.994 8.050 -41.201 1.00 77.88 189 LEU A CA 1
ATOM 1500 C C . LEU A 1 189 ? 25.984 7.996 -42.356 1.00 77.88 189 LEU A C 1
ATOM 1502 O O . LEU A 1 189 ? 26.185 8.646 -43.380 1.00 77.88 189 LEU A O 1
ATOM 1506 N N . ILE A 1 190 ? 24.907 7.220 -42.215 1.00 78.81 190 ILE A N 1
ATOM 1507 C CA . ILE A 1 190 ? 23.849 7.135 -43.214 1.00 78.81 190 ILE A CA 1
ATOM 1508 C C . ILE A 1 190 ? 22.778 8.175 -42.858 1.00 78.81 190 ILE A C 1
ATOM 1510 O O . ILE A 1 190 ? 22.170 8.070 -41.784 1.00 78.81 190 ILE A O 1
ATOM 1514 N N . PRO A 1 191 ? 22.503 9.148 -43.748 1.00 76.12 191 PRO A N 1
ATOM 1515 C CA . PRO A 1 191 ? 21.447 10.128 -43.534 1.00 76.12 191 PRO A CA 1
ATOM 1516 C C . PRO A 1 191 ? 20.087 9.458 -43.339 1.00 76.12 191 PRO A C 1
ATOM 1518 O O . PRO A 1 191 ? 19.802 8.408 -43.925 1.00 76.12 191 PRO A O 1
ATOM 1521 N N . LYS A 1 192 ? 19.222 10.099 -42.552 1.00 75.62 192 LYS A N 1
ATOM 1522 C CA . LYS A 1 192 ? 17.877 9.596 -42.244 1.00 75.62 192 LYS A CA 1
ATOM 1523 C C . LYS A 1 192 ? 17.005 9.351 -43.485 1.00 75.62 192 LYS A C 1
ATOM 1525 O O . LYS A 1 192 ? 16.255 8.383 -43.509 1.00 75.62 192 LYS A O 1
ATOM 1530 N N . GLU A 1 193 ? 17.145 10.171 -44.529 1.00 75.06 193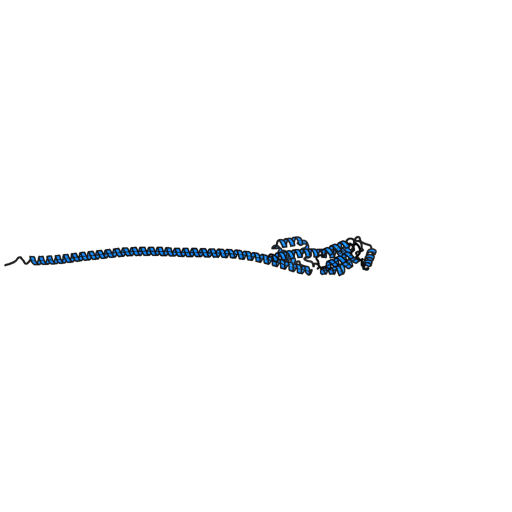 GLU A N 1
ATOM 1531 C CA . GLU A 1 193 ? 16.410 10.014 -45.800 1.00 75.06 193 GLU A CA 1
ATOM 1532 C C . GLU A 1 193 ? 16.922 8.851 -46.669 1.00 75.06 193 GLU A C 1
ATOM 1534 O O . GLU A 1 193 ? 16.331 8.513 -47.693 1.00 75.06 193 GLU A O 1
ATOM 1539 N N . GLY A 1 194 ? 17.995 8.187 -46.233 1.00 65.50 194 GLY A N 1
ATOM 1540 C CA . GLY A 1 194 ? 18.651 7.123 -46.970 1.00 65.50 194 GLY A CA 1
ATOM 1541 C C . GLY A 1 194 ? 19.883 7.607 -47.726 1.00 65.50 194 GLY A C 1
ATOM 1542 O O . GLY A 1 194 ? 20.024 8.766 -48.097 1.00 65.50 194 GLY A O 1
ATOM 1543 N N . GLY A 1 195 ? 20.804 6.675 -47.945 1.00 64.25 195 GLY A N 1
ATOM 1544 C CA . GLY A 1 195 ? 21.929 6.838 -48.852 1.00 64.25 195 GLY A CA 1
ATOM 1545 C C . GLY A 1 195 ? 22.007 5.609 -49.749 1.00 64.25 195 GLY A C 1
ATOM 1546 O O . GLY A 1 195 ? 21.599 4.522 -49.337 1.00 64.25 195 GLY A O 1
ATOM 1547 N N . GLY A 1 196 ? 22.501 5.767 -50.979 1.00 73.94 196 GLY A N 1
ATOM 1548 C CA . GLY A 1 196 ? 22.715 4.635 -51.888 1.00 73.94 196 GLY A CA 1
ATOM 1549 C C . GLY A 1 196 ? 23.683 3.590 -51.307 1.00 73.94 196 GLY A C 1
ATOM 1550 O O . GLY A 1 196 ? 24.308 3.811 -50.270 1.00 73.94 196 GLY A O 1
ATOM 1551 N N . MET A 1 197 ? 23.864 2.454 -51.989 1.00 68.44 197 MET A N 1
ATOM 1552 C CA . MET A 1 197 ? 24.724 1.352 -51.507 1.00 68.44 197 MET A CA 1
ATOM 1553 C C . MET A 1 197 ? 26.153 1.793 -51.135 1.00 68.44 197 MET A C 1
ATOM 1555 O O . MET A 1 197 ? 26.739 1.262 -50.194 1.00 68.44 197 MET A O 1
ATOM 1559 N N . LEU A 1 198 ? 26.690 2.815 -51.810 1.00 68.00 198 LEU A N 1
ATOM 1560 C CA . LEU A 1 198 ? 27.996 3.398 -51.491 1.00 68.00 198 LEU A CA 1
ATOM 1561 C C . LEU A 1 198 ? 28.022 4.099 -50.126 1.00 68.00 198 LEU A C 1
ATOM 1563 O O . LEU A 1 198 ? 28.998 3.956 -49.399 1.00 68.00 198 LEU A O 1
ATOM 1567 N N . ALA A 1 199 ? 26.948 4.788 -49.729 1.00 68.12 199 ALA A N 1
ATOM 1568 C CA . ALA A 1 199 ? 26.854 5.402 -48.404 1.00 68.12 199 ALA A CA 1
ATOM 1569 C C . ALA A 1 199 ? 26.835 4.337 -47.298 1.00 68.12 199 ALA A C 1
ATOM 1571 O O . ALA A 1 199 ? 27.473 4.506 -46.264 1.00 68.12 199 ALA A O 1
ATOM 1572 N N . HIS A 1 200 ? 26.172 3.203 -47.544 1.00 67.06 200 HIS A N 1
ATOM 1573 C CA . HIS A 1 200 ? 26.182 2.055 -46.636 1.00 67.06 200 HIS A CA 1
ATOM 1574 C C . HIS A 1 200 ? 27.577 1.411 -46.522 1.00 67.06 200 HIS A C 1
ATOM 1576 O O . HIS A 1 200 ? 28.009 1.075 -45.416 1.00 67.06 200 HIS A O 1
ATOM 1582 N N . ALA A 1 201 ? 28.302 1.267 -47.639 1.00 63.78 201 ALA A N 1
ATOM 1583 C CA . ALA A 1 201 ? 29.661 0.723 -47.653 1.00 63.78 201 ALA A CA 1
ATOM 1584 C C . ALA A 1 201 ? 30.666 1.658 -46.960 1.00 63.78 201 ALA A C 1
ATOM 1586 O O . ALA A 1 201 ? 31.446 1.206 -46.123 1.00 63.78 201 ALA A O 1
ATOM 1587 N N . VAL A 1 202 ? 30.604 2.964 -47.241 1.00 71.12 202 VAL A N 1
ATOM 1588 C CA . VAL A 1 202 ? 31.452 3.981 -46.600 1.00 71.12 202 VAL A CA 1
ATOM 1589 C C . VAL A 1 202 ? 31.151 4.081 -45.108 1.00 71.12 202 VAL A C 1
ATOM 1591 O O . VAL A 1 202 ? 32.087 4.080 -44.318 1.00 71.12 202 VAL A O 1
ATOM 1594 N N . ALA A 1 203 ? 29.879 4.084 -44.699 1.00 64.94 203 ALA A N 1
ATOM 1595 C CA . ALA A 1 203 ? 29.505 4.078 -43.285 1.00 64.94 203 ALA A CA 1
ATOM 1596 C C . ALA A 1 203 ? 30.021 2.825 -42.560 1.00 64.94 203 ALA A C 1
ATOM 1598 O O . ALA A 1 203 ? 30.571 2.926 -41.466 1.00 64.94 203 ALA A O 1
ATOM 1599 N N . SER A 1 204 ? 29.926 1.654 -43.197 1.00 62.44 204 SER A N 1
ATOM 1600 C CA . SER A 1 204 ? 30.439 0.398 -42.638 1.00 62.44 204 SER A CA 1
ATOM 1601 C C . SER A 1 204 ? 31.963 0.424 -42.487 1.00 62.44 204 SER A C 1
ATOM 1603 O O . SER A 1 204 ? 32.472 0.060 -41.429 1.00 62.44 204 SER A O 1
ATOM 1605 N N . LEU A 1 205 ? 32.693 0.907 -43.498 1.00 64.50 205 LEU A N 1
ATOM 1606 C CA . LEU A 1 205 ? 34.153 1.041 -43.451 1.00 64.50 205 LEU A CA 1
ATOM 1607 C C . LEU A 1 205 ? 34.605 2.095 -42.433 1.00 64.50 205 LEU A C 1
ATOM 1609 O O . LEU A 1 205 ? 35.514 1.842 -41.649 1.00 64.50 205 LEU A O 1
ATOM 1613 N N . ALA A 1 206 ? 33.937 3.244 -42.383 1.00 64.56 206 ALA A N 1
ATOM 1614 C CA . ALA A 1 206 ? 34.217 4.290 -41.410 1.00 64.56 206 ALA A CA 1
ATOM 1615 C C . ALA A 1 206 ? 33.878 3.851 -39.976 1.00 64.56 206 ALA A C 1
ATOM 1617 O O . ALA A 1 206 ? 34.586 4.228 -39.055 1.00 64.56 206 ALA A O 1
ATOM 1618 N N . SER A 1 207 ? 32.877 2.983 -39.777 1.00 61.25 207 SER A N 1
ATOM 1619 C CA . SER A 1 207 ? 32.574 2.407 -38.457 1.00 61.25 207 SER A CA 1
ATOM 1620 C C . SER A 1 207 ? 33.637 1.427 -37.941 1.00 61.25 207 SER A C 1
ATOM 1622 O O . SER A 1 207 ? 33.711 1.182 -36.737 1.00 61.25 207 SER A O 1
ATOM 1624 N N . LEU A 1 208 ? 34.450 0.849 -38.839 1.00 62.16 208 LEU A N 1
ATOM 1625 C CA . LEU A 1 208 ? 35.577 -0.023 -38.487 1.00 62.16 208 LEU A CA 1
ATOM 1626 C C . LEU A 1 208 ? 36.810 0.781 -38.069 1.00 62.16 208 LEU A C 1
ATOM 1628 O O . LEU A 1 208 ? 37.618 0.305 -37.270 1.00 62.16 208 LEU A O 1
ATOM 1632 N N . ILE A 1 209 ? 36.947 2.002 -38.582 1.00 60.72 209 ILE A N 1
ATOM 1633 C CA . ILE A 1 209 ? 37.966 2.937 -38.128 1.00 60.72 209 ILE A CA 1
ATOM 1634 C C . ILE A 1 209 ? 37.455 3.505 -36.808 1.00 60.72 209 ILE A C 1
ATOM 1636 O O . ILE A 1 209 ? 36.581 4.366 -36.778 1.00 60.72 209 ILE A O 1
ATOM 1640 N N . LYS A 1 210 ? 37.979 2.995 -35.691 1.00 51.97 210 LYS A N 1
ATOM 1641 C CA . LYS A 1 210 ? 37.764 3.587 -34.370 1.00 51.97 210 LYS A CA 1
ATOM 1642 C C . LYS A 1 210 ? 38.414 4.975 -34.374 1.00 51.97 210 LYS A C 1
ATOM 1644 O O . LYS A 1 210 ? 39.570 5.118 -33.988 1.00 51.97 210 LYS A O 1
ATOM 1649 N N . VAL A 1 211 ? 37.703 5.983 -34.873 1.00 49.47 211 VAL A N 1
ATOM 1650 C CA . VAL A 1 211 ? 38.124 7.374 -34.748 1.00 49.47 211 VAL A CA 1
ATOM 1651 C C . VAL A 1 211 ? 37.886 7.736 -33.290 1.00 49.47 211 VAL A C 1
ATOM 1653 O O . VAL A 1 211 ? 36.766 8.019 -32.874 1.00 49.47 211 VAL A O 1
ATOM 1656 N N . GLU A 1 212 ? 38.942 7.650 -32.485 1.00 43.31 212 GLU A N 1
ATOM 1657 C CA . GLU A 1 212 ? 39.015 8.395 -31.235 1.00 43.31 212 GLU A CA 1
ATOM 1658 C C . GLU A 1 212 ? 39.038 9.876 -31.624 1.00 43.31 212 GLU A C 1
ATOM 1660 O O . GLU A 1 212 ? 40.095 10.471 -31.825 1.00 43.31 212 GLU A O 1
ATOM 1665 N N . GLU A 1 213 ? 37.854 10.457 -31.835 1.00 43.41 213 GLU A N 1
ATOM 1666 C CA . GLU A 1 213 ? 37.724 11.906 -31.896 1.00 43.41 213 GLU A CA 1
ATOM 1667 C C . GLU A 1 213 ? 38.194 12.435 -30.544 1.00 43.41 213 GLU A C 1
ATOM 1669 O O . GLU A 1 213 ? 37.571 12.212 -29.504 1.00 43.41 213 GLU A O 1
ATOM 1674 N N . VAL A 1 214 ? 39.362 13.076 -30.578 1.00 38.12 214 VAL A N 1
ATOM 1675 C CA . VAL A 1 214 ? 39.981 13.760 -29.452 1.00 38.12 214 VAL A CA 1
ATOM 1676 C C . VAL A 1 214 ? 38.926 14.649 -28.806 1.00 38.12 214 VAL A C 1
ATOM 1678 O O . VAL A 1 214 ? 38.391 15.565 -29.430 1.00 38.12 214 VAL A O 1
ATOM 1681 N N . VAL A 1 215 ? 38.641 14.351 -27.541 1.00 40.88 215 VAL A N 1
ATOM 1682 C CA . VAL A 1 215 ? 37.855 15.169 -26.619 1.00 40.88 215 VAL A CA 1
ATOM 1683 C C . VAL A 1 215 ? 38.506 16.551 -26.567 1.00 40.88 215 VAL A C 1
ATOM 1685 O O . VAL A 1 215 ? 39.468 16.766 -25.835 1.00 40.88 215 VAL A O 1
ATOM 1688 N N . GLY A 1 216 ? 38.072 17.468 -27.430 1.00 38.06 216 GLY A N 1
ATOM 1689 C CA . GLY A 1 216 ? 38.857 18.678 -27.658 1.00 38.06 216 GLY A CA 1
ATOM 1690 C C . GLY A 1 216 ? 38.292 19.660 -28.673 1.00 38.06 216 GLY A C 1
ATOM 1691 O O . GLY A 1 216 ? 39.067 20.210 -29.444 1.00 38.06 216 GLY A O 1
ATOM 1692 N N . LYS A 1 217 ? 36.972 19.868 -28.695 1.00 34.12 217 LYS A N 1
ATOM 1693 C CA . LYS A 1 217 ? 36.288 21.119 -29.092 1.00 34.12 217 LYS A CA 1
ATOM 1694 C C . LYS A 1 217 ? 34.800 20.835 -29.222 1.00 34.12 217 LYS A C 1
ATOM 1696 O O . LYS A 1 217 ? 34.440 19.942 -29.971 1.00 34.12 217 LYS A O 1
ATOM 1701 N N . ASP A 1 218 ? 33.986 21.542 -28.444 1.00 38.12 218 ASP A N 1
ATOM 1702 C CA . ASP A 1 218 ? 32.659 22.116 -28.736 1.00 38.12 218 ASP A CA 1
ATOM 1703 C C . ASP A 1 218 ? 31.663 21.399 -29.677 1.00 38.12 218 ASP A C 1
ATOM 1705 O O . ASP A 1 218 ? 30.723 22.014 -30.175 1.00 38.12 218 ASP A O 1
ATOM 1709 N N . ASN A 1 219 ? 31.773 20.084 -29.848 1.00 42.59 219 ASN A N 1
ATOM 1710 C CA . ASN A 1 219 ? 30.872 19.269 -30.654 1.00 42.59 219 ASN A CA 1
ATOM 1711 C C . ASN A 1 219 ? 30.071 18.365 -29.713 1.00 42.59 219 ASN A C 1
ATOM 1713 O O . ASN A 1 219 ? 30.192 17.142 -29.749 1.00 42.59 219 ASN A O 1
ATOM 1717 N N . ASN A 1 220 ? 29.229 18.948 -28.857 1.00 47.34 220 ASN A N 1
ATOM 1718 C CA . ASN A 1 220 ? 28.322 18.226 -27.943 1.00 47.34 220 ASN A CA 1
ATOM 1719 C C . ASN A 1 220 ? 27.238 17.381 -28.673 1.00 47.34 220 ASN A C 1
ATOM 1721 O O . ASN A 1 220 ? 26.172 17.104 -28.124 1.00 47.34 220 ASN A O 1
ATOM 1725 N N . THR A 1 221 ? 27.474 17.017 -29.934 1.00 58.78 221 THR A N 1
ATOM 1726 C CA . THR A 1 221 ? 26.523 16.406 -30.868 1.00 58.78 221 THR A CA 1
ATOM 1727 C C . THR A 1 221 ? 27.092 15.172 -31.573 1.00 58.78 221 THR A C 1
ATOM 1729 O O . THR A 1 221 ? 26.350 14.530 -32.309 1.00 58.78 221 THR A O 1
ATOM 1732 N N . SER A 1 222 ? 28.370 14.807 -31.378 1.00 74.19 222 SER A N 1
ATOM 1733 C CA . SER A 1 222 ? 28.906 13.578 -31.981 1.00 74.19 222 SER A CA 1
ATOM 1734 C C . SER A 1 222 ? 28.400 12.332 -31.244 1.00 74.19 222 SER A C 1
ATOM 1736 O O . SER A 1 222 ? 28.268 12.316 -30.015 1.00 74.19 222 SER A O 1
ATOM 1738 N N . LEU A 1 223 ? 28.105 11.268 -31.999 1.00 80.31 223 LEU A N 1
ATOM 1739 C CA . LEU A 1 223 ? 27.608 10.007 -31.442 1.00 80.31 223 LEU A CA 1
ATOM 1740 C C . LEU A 1 223 ? 28.582 9.404 -30.418 1.00 80.31 223 LEU A C 1
ATOM 1742 O O . LEU A 1 223 ? 28.142 8.876 -29.404 1.00 80.31 223 LEU A O 1
ATOM 1746 N N . GLU A 1 224 ? 29.892 9.515 -30.636 1.00 82.56 224 GLU A N 1
ATOM 1747 C CA . GLU A 1 224 ? 30.905 8.968 -29.723 1.00 82.56 224 GLU A CA 1
ATOM 1748 C C . GLU A 1 224 ? 30.984 9.727 -28.393 1.00 82.56 224 GLU A C 1
ATOM 1750 O O . GLU A 1 224 ? 31.093 9.106 -27.330 1.00 82.56 224 GLU A O 1
ATOM 1755 N N . ALA A 1 225 ? 30.854 11.058 -28.425 1.00 82.69 225 ALA A N 1
ATOM 1756 C CA . ALA A 1 225 ? 30.759 11.863 -27.210 1.00 82.69 225 ALA A CA 1
ATOM 1757 C C . ALA A 1 225 ? 29.475 11.532 -26.431 1.00 82.69 225 ALA A C 1
ATOM 1759 O O . ALA A 1 225 ? 29.509 11.374 -25.208 1.00 82.69 225 ALA A O 1
ATOM 1760 N N . ALA A 1 226 ? 28.354 11.356 -27.137 1.00 85.75 226 ALA A N 1
ATOM 1761 C CA . ALA A 1 226 ? 27.086 10.951 -26.539 1.00 85.75 226 ALA A CA 1
ATOM 1762 C C . ALA A 1 226 ? 27.157 9.550 -25.915 1.00 85.75 226 ALA A C 1
ATOM 1764 O O . ALA A 1 226 ? 26.734 9.376 -24.776 1.00 85.75 226 ALA A O 1
ATOM 1765 N N . ILE A 1 227 ? 27.742 8.572 -26.611 1.00 86.25 227 ILE A N 1
ATOM 1766 C CA . ILE A 1 227 ? 27.938 7.212 -26.096 1.00 86.25 227 ILE A CA 1
ATOM 1767 C C . ILE A 1 227 ? 28.825 7.225 -24.850 1.00 86.25 227 ILE A C 1
ATOM 1769 O O . ILE A 1 227 ? 28.468 6.607 -23.854 1.00 86.25 227 ILE A O 1
ATOM 1773 N N . SER A 1 228 ? 29.939 7.959 -24.873 1.00 85.50 228 SER A N 1
ATOM 1774 C CA . SER A 1 228 ? 30.844 8.052 -23.719 1.00 85.50 228 SER A CA 1
ATOM 1775 C C . SER A 1 228 ? 30.142 8.675 -22.506 1.00 85.50 228 SER A C 1
ATOM 1777 O O . SER A 1 228 ? 30.269 8.185 -21.385 1.00 85.50 228 SER A O 1
ATOM 1779 N N . LYS A 1 229 ? 29.330 9.718 -22.730 1.00 86.56 229 LYS A N 1
ATOM 1780 C CA . LYS A 1 229 ? 28.518 10.347 -21.681 1.00 86.56 229 LYS A CA 1
ATOM 178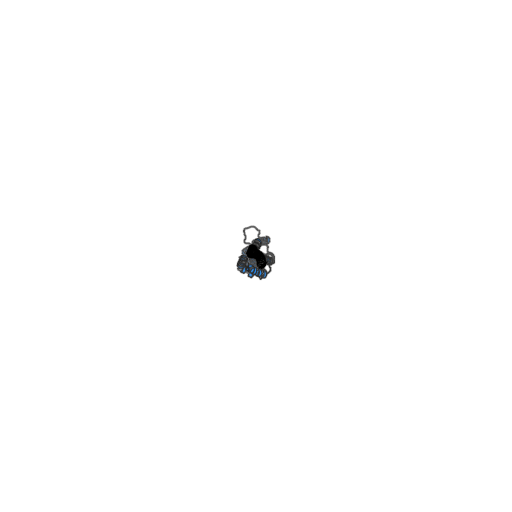1 C C . LYS A 1 229 ? 27.455 9.397 -21.127 1.00 86.56 229 LYS A C 1
ATOM 1783 O O . LYS A 1 229 ? 27.256 9.347 -19.918 1.00 86.56 229 LYS A O 1
ATOM 1788 N N . VAL A 1 230 ? 26.790 8.634 -21.990 1.00 87.81 230 VAL A N 1
ATOM 1789 C CA . VAL A 1 230 ? 25.808 7.619 -21.588 1.00 87.81 230 VAL A CA 1
ATOM 1790 C C . VAL A 1 230 ? 26.468 6.500 -20.778 1.00 87.81 230 VAL A C 1
ATOM 1792 O O . VAL A 1 230 ? 25.931 6.100 -19.751 1.00 87.81 230 VAL A O 1
ATOM 1795 N N . GLU A 1 231 ? 27.645 6.024 -21.185 1.00 86.12 231 GLU A N 1
ATOM 1796 C CA . GLU A 1 231 ? 28.400 5.007 -20.441 1.00 86.12 231 GLU A CA 1
ATOM 1797 C C . GLU A 1 231 ? 28.798 5.499 -19.046 1.00 86.12 231 GLU A C 1
ATOM 1799 O O . GLU A 1 231 ? 28.736 4.729 -18.091 1.00 86.12 231 GLU A O 1
ATOM 1804 N N . MET A 1 232 ? 29.154 6.778 -18.898 1.00 84.50 232 MET A N 1
ATOM 1805 C CA . MET A 1 232 ? 29.383 7.377 -17.580 1.00 84.50 232 MET A CA 1
ATOM 1806 C C . MET A 1 232 ? 28.107 7.402 -16.729 1.00 84.50 232 MET A C 1
ATOM 1808 O O . MET A 1 232 ? 28.135 6.964 -15.583 1.00 84.50 232 MET A O 1
ATOM 1812 N N . LEU A 1 233 ? 26.985 7.856 -17.297 1.00 85.69 233 LEU A N 1
ATOM 1813 C CA . LEU A 1 233 ? 25.699 7.927 -16.593 1.00 85.69 233 LEU A CA 1
ATOM 1814 C C . LEU A 1 233 ? 25.220 6.549 -16.107 1.00 85.69 233 LEU A C 1
ATOM 1816 O O . LEU A 1 233 ? 24.770 6.410 -14.975 1.00 85.69 233 LEU A O 1
ATOM 1820 N N . LEU A 1 234 ? 25.389 5.510 -16.929 1.00 84.25 234 LEU A N 1
ATOM 1821 C CA . LEU A 1 234 ? 25.011 4.135 -16.582 1.00 84.25 234 LEU A CA 1
ATOM 1822 C C . LEU A 1 234 ? 26.004 3.433 -15.636 1.00 84.25 234 LEU A C 1
ATOM 1824 O O . LEU A 1 234 ? 25.695 2.353 -15.127 1.00 84.25 234 LEU A O 1
ATOM 1828 N N . ARG A 1 235 ? 27.200 3.996 -15.415 1.00 81.38 235 ARG A N 1
ATOM 1829 C CA . ARG A 1 235 ? 28.186 3.491 -14.441 1.00 81.38 235 ARG A CA 1
ATOM 1830 C C . ARG A 1 235 ? 27.969 4.039 -13.041 1.00 81.38 235 ARG A C 1
ATOM 1832 O O . ARG A 1 235 ? 28.205 3.307 -12.088 1.00 81.38 235 ARG A O 1
ATOM 1839 N N . ASP A 1 236 ? 27.514 5.283 -12.928 1.00 72.50 236 ASP A N 1
ATOM 1840 C CA . ASP A 1 236 ? 27.311 5.947 -11.636 1.00 72.50 236 ASP A CA 1
ATOM 1841 C C . ASP A 1 236 ? 26.085 5.427 -10.859 1.00 72.50 236 ASP A C 1
ATOM 1843 O O . ASP A 1 236 ? 25.811 5.925 -9.770 1.00 72.50 236 ASP A O 1
ATOM 1847 N N . ASP A 1 237 ? 25.368 4.425 -11.388 1.00 61.62 237 ASP A N 1
ATOM 1848 C CA . ASP A 1 237 ? 24.232 3.712 -10.765 1.00 61.62 237 ASP A CA 1
ATOM 1849 C C . ASP A 1 237 ? 23.064 4.618 -10.319 1.00 61.62 237 ASP A C 1
ATOM 1851 O O . ASP A 1 237 ? 22.159 4.208 -9.597 1.00 61.62 237 ASP A O 1
ATOM 1855 N N . ARG A 1 238 ? 23.062 5.879 -10.764 1.00 54.88 238 ARG A N 1
ATOM 1856 C CA . ARG A 1 238 ? 22.015 6.866 -10.482 1.00 54.88 238 ARG A CA 1
ATOM 1857 C C . ARG A 1 238 ? 21.072 6.945 -11.662 1.00 54.88 238 ARG A C 1
ATOM 1859 O O . ARG A 1 238 ? 21.548 7.223 -12.755 1.00 54.88 238 ARG A O 1
ATOM 1866 N N . ASP A 1 239 ? 19.778 6.741 -11.425 1.00 61.91 239 ASP A N 1
ATOM 1867 C CA . ASP A 1 239 ? 18.555 7.456 -11.876 1.00 61.91 239 ASP A CA 1
ATOM 1868 C C . ASP A 1 239 ? 18.540 8.233 -13.198 1.00 61.91 239 ASP A C 1
ATOM 1870 O O . ASP A 1 239 ? 17.718 9.117 -13.403 1.00 61.91 239 ASP A O 1
ATOM 1874 N N . SER A 1 240 ? 19.444 7.926 -14.108 1.00 78.12 240 SER A N 1
ATOM 1875 C CA . SER A 1 240 ? 19.747 8.716 -15.295 1.00 78.12 240 SER A CA 1
ATOM 1876 C C . SER A 1 240 ? 19.621 7.871 -16.553 1.00 78.12 240 SER A C 1
ATOM 1878 O O . SER A 1 240 ? 20.057 8.273 -17.625 1.00 78.12 240 SER A O 1
ATOM 1880 N N . VAL A 1 241 ? 18.981 6.702 -16.448 1.00 87.06 241 VAL A N 1
ATOM 1881 C CA . VAL A 1 241 ? 18.707 5.805 -17.578 1.00 87.06 241 VAL A CA 1
ATOM 1882 C C . VAL A 1 241 ? 17.829 6.507 -18.621 1.00 87.06 241 VAL A C 1
ATOM 1884 O O . VAL A 1 241 ? 18.088 6.406 -19.821 1.00 87.06 241 VAL A O 1
ATOM 1887 N N . GLY A 1 242 ? 16.853 7.306 -18.183 1.00 87.12 242 GLY A N 1
ATOM 1888 C CA . GLY A 1 242 ? 16.053 8.134 -19.083 1.00 87.12 242 GLY A CA 1
ATOM 1889 C C . GLY A 1 242 ? 16.822 9.311 -19.685 1.00 87.12 242 GLY A C 1
ATOM 1890 O O . GLY A 1 242 ? 16.689 9.594 -20.876 1.00 87.12 242 GLY A O 1
ATOM 1891 N N . ASP A 1 243 ? 17.697 9.961 -18.918 1.00 87.69 243 ASP A N 1
ATOM 1892 C CA . ASP A 1 243 ? 18.581 11.008 -19.449 1.00 87.69 243 ASP A CA 1
ATOM 1893 C C . ASP A 1 243 ? 19.576 10.451 -20.470 1.00 87.69 243 ASP A C 1
ATOM 1895 O O . ASP A 1 243 ? 19.803 11.058 -21.519 1.00 87.69 243 ASP A O 1
ATOM 1899 N N . ALA A 1 244 ? 20.106 9.257 -20.215 1.00 90.12 244 ALA A N 1
ATOM 1900 C CA . ALA A 1 244 ? 20.930 8.507 -21.145 1.00 90.12 244 ALA A CA 1
ATOM 1901 C C . ALA A 1 244 ? 20.181 8.214 -22.456 1.00 90.12 244 ALA A C 1
ATOM 1903 O O . ALA A 1 244 ? 20.719 8.454 -23.541 1.00 90.12 244 ALA A O 1
ATOM 1904 N N . ALA A 1 245 ? 18.919 7.781 -22.373 1.00 91.81 245 ALA A N 1
ATOM 1905 C CA . ALA A 1 245 ? 18.050 7.594 -23.533 1.00 91.81 245 ALA A CA 1
ATOM 1906 C C . ALA A 1 245 ? 17.856 8.892 -24.333 1.00 91.81 245 ALA A C 1
ATOM 1908 O O . ALA A 1 245 ? 18.036 8.903 -25.554 1.00 91.81 245 ALA A O 1
ATOM 1909 N N . ARG A 1 246 ? 17.560 10.006 -23.649 1.00 91.62 246 ARG A N 1
ATOM 1910 C CA . ARG A 1 246 ? 17.370 11.331 -24.266 1.00 91.62 246 ARG A CA 1
ATOM 1911 C C . ARG A 1 246 ? 18.639 11.827 -24.970 1.00 91.62 246 ARG A C 1
ATOM 1913 O O . ARG A 1 246 ? 18.559 12.329 -26.093 1.00 91.62 246 ARG A O 1
ATOM 1920 N N . ILE A 1 247 ? 19.808 11.657 -24.349 1.00 90.31 247 ILE A N 1
ATOM 1921 C CA . ILE A 1 247 ? 21.111 12.035 -24.921 1.00 90.31 247 ILE A CA 1
ATOM 1922 C C . ILE A 1 247 ? 21.399 11.235 -26.195 1.00 90.31 247 ILE A C 1
ATOM 1924 O O . ILE A 1 247 ? 21.760 11.821 -27.219 1.00 90.31 247 ILE A O 1
ATOM 1928 N N . LEU A 1 248 ? 21.204 9.914 -26.158 1.00 89.25 248 LEU A N 1
ATOM 1929 C CA . LEU A 1 248 ? 21.509 9.039 -27.290 1.00 89.25 248 LEU A CA 1
ATOM 1930 C C . LEU A 1 248 ? 20.535 9.244 -28.465 1.00 89.25 248 LEU A C 1
ATOM 1932 O O . LEU A 1 248 ? 20.947 9.232 -29.627 1.00 89.25 248 LEU A O 1
ATOM 1936 N N . LEU A 1 249 ? 19.253 9.504 -28.181 1.00 91.31 249 LEU A N 1
ATOM 1937 C CA . LEU A 1 249 ? 18.259 9.861 -29.200 1.00 91.31 249 LEU A CA 1
ATOM 1938 C C . LEU A 1 249 ? 18.583 11.187 -29.889 1.00 91.31 249 LEU A C 1
ATOM 1940 O O . LEU A 1 249 ? 18.510 11.275 -31.113 1.00 91.31 249 LEU A O 1
ATOM 1944 N N . LYS A 1 250 ? 18.975 12.208 -29.121 1.00 89.44 250 LYS A N 1
ATOM 1945 C CA . LYS A 1 250 ? 19.346 13.515 -29.677 1.00 89.44 250 LYS A CA 1
ATOM 1946 C C . LYS A 1 250 ? 20.585 13.419 -30.567 1.00 89.44 250 LYS A C 1
ATOM 1948 O O . LYS A 1 250 ? 20.613 14.003 -31.643 1.00 89.44 250 LYS A O 1
ATOM 1953 N N . ALA A 1 251 ? 21.587 12.647 -30.149 1.00 86.38 251 ALA A N 1
ATOM 1954 C CA . ALA A 1 251 ? 22.801 12.442 -30.936 1.00 86.38 251 ALA A CA 1
ATOM 1955 C C . ALA A 1 251 ? 22.554 11.651 -32.232 1.00 86.38 251 ALA A C 1
ATOM 1957 O O . ALA A 1 251 ? 23.294 11.806 -33.196 1.00 86.38 251 ALA A O 1
ATOM 1958 N N . SER A 1 252 ? 21.511 10.819 -32.279 1.00 86.75 252 SER A N 1
ATOM 1959 C CA . SER A 1 252 ? 21.189 9.985 -33.444 1.00 86.75 252 SER A CA 1
ATOM 1960 C C . SER A 1 252 ? 20.116 10.577 -34.366 1.00 86.75 252 SER A C 1
ATOM 1962 O O . SER A 1 252 ? 19.875 10.018 -35.436 1.00 86.75 252 SER A O 1
ATOM 1964 N N . GLU A 1 253 ? 19.521 11.723 -34.014 1.00 85.12 253 GLU A N 1
ATOM 1965 C CA . GLU A 1 253 ? 18.295 12.283 -34.605 1.00 85.12 253 GLU A CA 1
ATOM 1966 C C . GLU A 1 253 ? 18.289 12.386 -36.142 1.00 85.12 253 GLU A C 1
ATOM 1968 O O . GLU A 1 253 ? 17.262 12.111 -36.774 1.00 85.12 253 GLU A O 1
ATOM 1973 N N . TYR A 1 254 ? 19.430 12.752 -36.731 1.00 80.50 254 TYR A N 1
ATOM 1974 C CA . TYR A 1 254 ? 19.592 13.018 -38.167 1.00 80.50 254 TYR A CA 1
ATOM 1975 C C . TYR A 1 254 ? 20.163 11.831 -38.964 1.00 80.50 254 TYR A C 1
ATOM 1977 O O . TYR A 1 254 ? 20.423 11.948 -40.163 1.00 80.50 254 TYR A O 1
ATOM 1985 N N . SER A 1 255 ? 20.328 10.673 -38.321 1.00 83.19 255 SER A N 1
ATOM 1986 C CA . SER A 1 255 ? 20.934 9.472 -38.906 1.00 83.19 255 SER A CA 1
ATOM 1987 C C . SER A 1 255 ? 20.004 8.259 -38.850 1.00 83.19 255 SER A C 1
ATOM 1989 O O . SER A 1 255 ? 19.074 8.214 -38.042 1.00 83.19 255 SER A O 1
ATOM 1991 N N . LYS A 1 256 ? 20.315 7.214 -39.629 1.00 83.12 256 LYS A N 1
ATOM 1992 C CA . LYS A 1 256 ? 19.674 5.893 -39.467 1.00 83.12 256 LYS A CA 1
ATOM 1993 C C . LYS A 1 256 ? 19.973 5.227 -38.118 1.00 83.12 256 LYS A C 1
ATOM 1995 O O . LYS A 1 256 ? 19.295 4.271 -37.754 1.00 83.12 256 LYS A O 1
ATOM 2000 N N . ALA A 1 257 ? 20.943 5.723 -37.343 1.00 84.81 257 ALA A N 1
ATOM 2001 C CA . ALA A 1 257 ? 21.182 5.213 -35.993 1.00 84.81 257 ALA A CA 1
ATOM 2002 C C . ALA A 1 257 ? 20.006 5.486 -35.049 1.00 84.81 257 ALA A C 1
ATOM 2004 O O . ALA A 1 257 ? 19.862 4.766 -34.062 1.00 84.81 257 ALA A O 1
ATOM 2005 N N . LYS A 1 258 ? 19.137 6.460 -35.367 1.00 88.31 258 LYS A N 1
ATOM 2006 C CA . LYS A 1 258 ? 17.930 6.727 -34.581 1.00 88.31 258 LYS A CA 1
ATOM 2007 C C . LYS A 1 258 ? 17.070 5.476 -34.441 1.00 88.31 258 LYS A C 1
ATOM 2009 O O . LYS A 1 258 ? 16.648 5.166 -33.336 1.00 88.31 258 LYS A O 1
ATOM 2014 N N . ASP A 1 259 ? 16.869 4.733 -35.527 1.00 88.06 259 ASP A N 1
ATOM 2015 C CA . ASP A 1 259 ? 15.994 3.556 -35.536 1.00 88.06 259 ASP A CA 1
ATOM 2016 C C . ASP A 1 259 ? 16.548 2.429 -34.650 1.00 88.06 259 ASP A C 1
ATOM 2018 O O . ASP A 1 259 ? 15.797 1.749 -33.954 1.00 88.06 259 ASP A O 1
ATOM 2022 N N . VAL A 1 260 ? 17.877 2.282 -34.621 1.00 87.94 260 VAL A N 1
ATOM 2023 C CA . VAL A 1 260 ? 18.584 1.317 -33.764 1.00 87.94 260 VAL A CA 1
ATOM 2024 C C . VAL A 1 260 ? 18.499 1.720 -32.289 1.00 87.94 260 VAL A C 1
ATOM 2026 O O . VAL A 1 260 ? 18.280 0.876 -31.424 1.00 87.94 260 VAL A O 1
ATOM 2029 N N . VAL A 1 261 ? 18.668 3.010 -31.995 1.00 91.31 261 VAL A N 1
ATOM 2030 C CA . VAL A 1 261 ? 18.659 3.548 -30.627 1.00 91.31 261 VAL A CA 1
ATOM 2031 C C . VAL A 1 261 ? 17.242 3.626 -30.051 1.00 91.31 261 VAL A C 1
ATOM 2033 O O . VAL A 1 261 ? 17.068 3.488 -28.842 1.00 91.31 261 VAL A O 1
ATOM 2036 N N . GLN A 1 262 ? 16.221 3.825 -30.887 1.00 92.75 262 GLN A N 1
ATOM 2037 C CA . GLN A 1 262 ? 14.847 4.101 -30.459 1.00 92.75 262 GLN A CA 1
ATOM 2038 C C . GLN A 1 262 ? 14.243 2.992 -29.592 1.00 92.75 262 GLN A C 1
ATOM 2040 O O . GLN A 1 262 ? 13.553 3.295 -28.617 1.00 92.75 262 GLN A O 1
ATOM 2045 N N . SER A 1 263 ? 14.488 1.723 -29.922 1.00 91.19 263 SER A N 1
ATOM 2046 C CA . SER A 1 263 ? 13.968 0.590 -29.148 1.00 91.19 263 SER A CA 1
ATOM 2047 C C . SER A 1 263 ? 14.565 0.562 -27.740 1.00 91.19 263 SER A C 1
ATOM 2049 O O . SER A 1 263 ? 13.826 0.545 -26.757 1.00 91.19 263 SER A O 1
ATOM 2051 N N . TRP A 1 264 ? 15.891 0.667 -27.640 1.00 93.19 264 TRP A N 1
ATOM 2052 C CA . TRP A 1 264 ? 16.607 0.735 -26.369 1.00 93.19 264 TRP A CA 1
ATOM 2053 C C . TRP A 1 264 ? 16.197 1.959 -25.545 1.00 93.19 264 TRP A C 1
ATOM 2055 O O . TRP A 1 264 ? 15.911 1.839 -24.356 1.00 93.19 264 TRP A O 1
ATOM 2065 N N . ALA A 1 265 ? 16.101 3.126 -26.186 1.00 92.94 265 ALA A N 1
ATOM 2066 C CA . ALA A 1 265 ? 15.711 4.370 -25.535 1.00 92.94 265 ALA A CA 1
ATOM 2067 C C . ALA A 1 265 ? 14.279 4.310 -24.983 1.00 92.94 265 ALA A C 1
ATOM 2069 O O . ALA A 1 265 ? 14.023 4.810 -23.892 1.00 92.94 265 ALA A O 1
ATOM 2070 N N . THR A 1 266 ? 13.361 3.652 -25.697 1.00 92.19 266 THR A N 1
ATOM 2071 C CA . THR A 1 266 ? 11.987 3.439 -25.219 1.00 92.19 266 THR A CA 1
ATOM 2072 C C . THR A 1 266 ? 11.988 2.592 -23.947 1.00 92.19 266 THR A C 1
ATOM 2074 O O . THR A 1 266 ? 11.419 3.015 -22.947 1.00 92.19 266 THR A O 1
ATOM 2077 N N . SER A 1 267 ? 12.694 1.456 -23.934 1.00 91.19 267 SER A N 1
ATOM 2078 C CA . SER A 1 267 ? 12.795 0.610 -22.735 1.00 91.19 267 SER A CA 1
ATOM 2079 C C . SER A 1 267 ? 13.483 1.312 -21.560 1.00 91.19 267 SER A C 1
ATOM 2081 O O . SER A 1 267 ? 13.093 1.125 -20.412 1.00 91.19 267 SER A O 1
ATOM 2083 N N . ALA A 1 268 ? 14.483 2.148 -21.836 1.00 91.62 268 ALA A N 1
ATOM 2084 C CA . ALA A 1 268 ? 15.169 2.951 -20.831 1.00 91.62 268 ALA A CA 1
ATOM 2085 C C . ALA A 1 268 ? 14.254 4.016 -20.194 1.00 91.62 268 ALA A C 1
ATOM 2087 O O . ALA A 1 268 ? 14.268 4.193 -18.977 1.00 91.62 268 ALA A O 1
ATOM 2088 N N . MET A 1 269 ? 13.420 4.689 -20.991 1.00 90.88 269 MET A N 1
ATOM 2089 C CA . MET A 1 269 ? 12.430 5.649 -20.487 1.00 90.88 269 MET A CA 1
ATOM 2090 C C . MET A 1 269 ? 11.296 4.962 -19.716 1.00 90.88 269 MET A C 1
ATOM 2092 O O . MET A 1 269 ? 10.889 5.445 -18.666 1.00 90.88 269 MET A O 1
ATOM 2096 N N . GLU A 1 270 ? 10.818 3.809 -20.191 1.00 90.50 270 GLU A N 1
ATOM 2097 C CA . GLU A 1 270 ? 9.841 2.990 -19.459 1.00 90.50 270 GLU A CA 1
ATOM 2098 C C . GLU A 1 270 ? 10.387 2.542 -18.100 1.00 90.50 270 GLU A C 1
ATOM 2100 O O . GLU A 1 270 ? 9.656 2.523 -17.109 1.00 90.50 270 GLU A O 1
ATOM 2105 N N . ARG A 1 271 ? 11.682 2.212 -18.042 1.00 91.06 271 ARG A N 1
ATOM 2106 C CA . ARG A 1 271 ? 12.350 1.856 -16.793 1.00 91.06 271 ARG A CA 1
ATOM 2107 C C . ARG A 1 271 ? 12.427 3.037 -15.825 1.00 91.06 271 ARG A C 1
ATOM 2109 O O . ARG A 1 271 ? 12.081 2.866 -14.661 1.00 91.06 271 ARG A O 1
ATOM 2116 N N . GLU A 1 272 ? 12.824 4.217 -16.306 1.00 90.69 272 GLU A N 1
ATOM 2117 C CA . GLU A 1 272 ? 12.833 5.459 -15.514 1.00 90.69 272 GLU A CA 1
ATOM 2118 C C . GLU A 1 272 ? 11.447 5.745 -14.915 1.00 90.69 272 GLU A C 1
ATOM 2120 O O . GLU A 1 272 ? 11.328 6.034 -13.724 1.00 90.69 272 GLU A O 1
ATOM 2125 N N . GLU A 1 273 ? 10.393 5.620 -15.724 1.00 89.62 273 GLU A N 1
ATOM 2126 C CA . GLU A 1 273 ? 9.019 5.846 -15.277 1.00 89.62 273 GLU A CA 1
ATOM 2127 C C . GLU A 1 273 ? 8.608 4.845 -14.187 1.00 89.62 273 GLU A C 1
ATOM 2129 O O . GLU A 1 273 ? 8.077 5.246 -13.151 1.00 89.62 273 GLU A O 1
ATOM 2134 N N . ILE A 1 274 ? 8.906 3.553 -14.366 1.00 91.00 274 ILE A N 1
ATOM 2135 C CA . ILE A 1 274 ? 8.638 2.528 -13.347 1.00 91.00 274 ILE A CA 1
ATOM 2136 C C . ILE A 1 274 ? 9.386 2.824 -12.047 1.00 91.00 274 ILE A C 1
ATOM 2138 O O . ILE A 1 274 ? 8.785 2.752 -10.975 1.00 91.00 274 ILE A O 1
ATOM 2142 N N . ASP A 1 275 ? 10.671 3.169 -12.119 1.00 90.19 275 ASP A N 1
ATOM 2143 C CA . ASP A 1 275 ? 11.479 3.437 -10.929 1.00 90.19 275 ASP A CA 1
ATOM 2144 C C . ASP A 1 275 ? 10.967 4.687 -10.183 1.00 90.19 275 ASP A C 1
ATOM 2146 O O . ASP A 1 275 ? 10.902 4.694 -8.950 1.00 90.19 275 ASP A O 1
ATOM 2150 N N . PHE A 1 276 ? 10.516 5.722 -10.904 1.00 90.25 276 PHE A N 1
ATOM 2151 C CA . PHE A 1 276 ? 9.860 6.896 -10.314 1.00 90.25 276 PHE A CA 1
ATOM 2152 C C . PHE A 1 276 ? 8.566 6.531 -9.570 1.00 90.25 276 PHE A C 1
ATOM 2154 O O . PHE A 1 276 ? 8.332 6.966 -8.434 1.00 90.25 276 PHE A O 1
ATOM 2161 N N . ILE A 1 277 ? 7.729 5.703 -10.193 1.00 91.88 277 ILE A N 1
ATOM 2162 C CA . ILE A 1 277 ? 6.481 5.230 -9.594 1.00 91.88 277 ILE A CA 1
ATOM 2163 C C . ILE A 1 277 ? 6.778 4.403 -8.343 1.00 91.88 277 ILE A C 1
ATOM 2165 O O . ILE A 1 277 ? 6.191 4.637 -7.285 1.00 91.88 277 ILE A O 1
ATOM 2169 N N . LEU A 1 278 ? 7.726 3.471 -8.439 1.00 92.62 278 LEU A N 1
ATOM 2170 C CA . LEU A 1 278 ? 8.124 2.597 -7.344 1.00 92.62 278 LEU A CA 1
ATOM 2171 C C . LEU A 1 278 ? 8.630 3.398 -6.141 1.00 92.62 278 LEU A C 1
ATOM 2173 O O . LEU A 1 278 ? 8.223 3.127 -5.015 1.00 92.62 278 LEU A O 1
ATOM 2177 N N . ARG A 1 279 ? 9.432 4.444 -6.360 1.00 93.06 279 ARG A N 1
ATOM 2178 C CA . ARG A 1 279 ? 9.862 5.361 -5.289 1.00 93.06 279 ARG A CA 1
ATOM 2179 C C . ARG A 1 279 ? 8.701 6.054 -4.606 1.00 93.06 279 ARG A C 1
ATOM 2181 O O . ARG A 1 279 ? 8.687 6.140 -3.383 1.00 93.06 279 ARG A O 1
ATOM 2188 N N . SER A 1 280 ? 7.734 6.530 -5.383 1.00 94.00 280 SER A N 1
ATOM 2189 C CA . SER A 1 280 ? 6.539 7.182 -4.842 1.00 94.00 280 SER A CA 1
ATOM 2190 C C . SER A 1 280 ? 5.730 6.208 -3.976 1.00 94.00 280 SER A C 1
ATOM 2192 O O . SER A 1 280 ? 5.288 6.564 -2.884 1.00 94.00 280 SER A O 1
ATOM 2194 N N . LEU A 1 281 ? 5.605 4.950 -4.414 1.00 94.75 281 LEU A N 1
ATOM 2195 C CA . LEU A 1 281 ? 4.946 3.887 -3.652 1.00 94.75 281 LEU A CA 1
ATOM 2196 C C . LEU A 1 281 ? 5.717 3.519 -2.375 1.00 94.75 281 LEU A C 1
ATOM 2198 O O . LEU A 1 281 ? 5.104 3.378 -1.319 1.00 94.75 281 LEU A O 1
ATOM 2202 N N . ILE A 1 282 ? 7.047 3.403 -2.444 1.00 95.00 282 ILE A N 1
ATOM 2203 C CA . ILE A 1 282 ? 7.911 3.131 -1.283 1.00 95.00 282 ILE A CA 1
ATOM 2204 C C . ILE A 1 282 ? 7.834 4.279 -0.274 1.00 95.00 282 ILE A C 1
ATOM 2206 O O . ILE A 1 282 ? 7.698 4.035 0.922 1.00 95.00 282 ILE A O 1
ATOM 2210 N N . ALA A 1 283 ? 7.870 5.530 -0.734 1.00 94.81 283 ALA A N 1
ATOM 2211 C CA . ALA A 1 283 ? 7.733 6.697 0.129 1.00 94.81 283 ALA A CA 1
ATOM 2212 C C . ALA A 1 283 ? 6.387 6.693 0.870 1.00 94.81 283 ALA A C 1
ATOM 2214 O O . ALA A 1 283 ? 6.356 6.910 2.082 1.00 94.81 283 ALA A O 1
ATOM 2215 N N . HIS A 1 284 ? 5.291 6.375 0.172 1.00 94.81 284 HIS A N 1
ATOM 2216 C CA . HIS A 1 284 ? 3.971 6.225 0.790 1.00 94.81 284 HIS A CA 1
ATOM 2217 C C . HIS A 1 284 ? 3.924 5.073 1.801 1.00 94.81 284 HIS A C 1
ATOM 2219 O O . HIS A 1 284 ? 3.447 5.251 2.921 1.00 94.81 284 HIS A O 1
ATOM 2225 N N . ALA A 1 285 ? 4.467 3.907 1.443 1.00 94.44 285 ALA A N 1
ATOM 2226 C CA . ALA A 1 285 ? 4.535 2.749 2.332 1.00 94.44 285 ALA A CA 1
ATOM 2227 C C . ALA A 1 285 ? 5.321 3.063 3.617 1.00 94.44 285 ALA A C 1
ATOM 2229 O O . ALA A 1 285 ? 4.864 2.757 4.719 1.00 94.44 285 ALA A O 1
ATOM 2230 N N . ASN A 1 286 ? 6.458 3.750 3.488 1.00 94.00 286 ASN A N 1
ATOM 2231 C CA . ASN A 1 286 ? 7.266 4.189 4.621 1.00 94.00 286 ASN A CA 1
ATOM 2232 C C . ASN A 1 286 ? 6.504 5.194 5.493 1.00 94.00 286 ASN A C 1
ATOM 2234 O O . ASN A 1 286 ? 6.436 5.004 6.707 1.00 94.00 286 ASN A O 1
ATOM 2238 N N . ALA A 1 287 ? 5.860 6.200 4.893 1.00 93.00 287 ALA A N 1
ATOM 2239 C CA . ALA A 1 287 ? 5.047 7.173 5.622 1.00 93.00 287 ALA A CA 1
ATOM 2240 C C . ALA A 1 287 ? 3.901 6.505 6.402 1.00 93.00 287 ALA A C 1
ATOM 2242 O O . ALA A 1 287 ? 3.654 6.851 7.556 1.00 93.00 287 ALA A O 1
ATOM 2243 N N . LYS A 1 288 ? 3.246 5.500 5.808 1.00 89.50 288 LYS A N 1
ATOM 2244 C CA . LYS A 1 288 ? 2.210 4.702 6.476 1.00 89.50 288 LYS A CA 1
ATOM 2245 C C . LYS A 1 288 ? 2.762 3.871 7.626 1.00 89.50 288 LYS A C 1
ATOM 2247 O O . LYS A 1 288 ? 2.127 3.814 8.668 1.00 89.50 288 LYS A O 1
ATOM 2252 N N . SER A 1 289 ? 3.939 3.273 7.465 1.00 87.25 289 SER A N 1
ATOM 2253 C CA . SER A 1 289 ? 4.574 2.489 8.529 1.00 87.25 289 SER A CA 1
ATOM 2254 C C . SER A 1 289 ? 5.066 3.336 9.708 1.00 87.25 289 SER A C 1
ATOM 2256 O O . SER A 1 289 ? 5.060 2.855 10.830 1.00 87.25 289 SER A O 1
ATOM 2258 N N . SER A 1 290 ? 5.479 4.589 9.468 1.00 80.69 290 SER A N 1
ATOM 2259 C CA . SER A 1 290 ? 5.964 5.506 10.514 1.00 80.69 290 SER A CA 1
ATOM 2260 C C . SER A 1 290 ? 4.845 6.245 11.255 1.00 80.69 290 SER A C 1
ATOM 2262 O O . SER A 1 290 ? 5.103 6.857 12.287 1.00 80.69 290 SER A O 1
ATOM 2264 N N . GLY A 1 291 ? 3.626 6.243 10.707 1.00 64.62 291 GLY A N 1
ATOM 2265 C CA . GLY A 1 291 ? 2.439 6.834 11.332 1.00 64.62 291 GLY A CA 1
ATOM 2266 C C . GLY A 1 291 ? 1.640 5.873 12.220 1.00 64.62 291 GLY A C 1
ATOM 2267 O O . GLY A 1 291 ? 0.655 6.308 12.815 1.00 64.62 291 GLY A O 1
ATOM 2268 N N . VAL A 1 292 ? 2.040 4.598 12.277 1.00 54.78 292 VAL A N 1
ATOM 2269 C CA . VAL A 1 292 ? 1.484 3.533 13.134 1.00 54.78 292 VAL A CA 1
ATOM 2270 C C . VAL A 1 292 ? 2.384 3.349 14.349 1.00 54.78 292 VAL A C 1
ATOM 2272 O O . VAL A 1 292 ? 1.832 3.188 15.460 1.00 54.78 292 VAL A O 1
#